Protein AF-A0A3B8YSJ6-F1 (afdb_monomer)

Radius of gyration: 26.34 Å; Cα contacts (8 Å, |Δi|>4): 714; chains: 1; bounding box: 60×48×82 Å

Solvent-accessible surface area (backbone atoms only — not comparable to full-atom values): 16145 Å² total; per-residue (Å²): 135,89,74,86,78,86,81,93,75,95,46,74,39,74,47,78,53,68,53,74,50,76,48,78,43,74,81,40,85,56,99,53,39,38,32,36,37,40,36,42,38,39,29,56,46,54,28,24,74,36,38,54,97,78,52,61,70,44,76,34,57,70,58,75,67,38,40,44,23,35,39,40,63,78,34,35,67,27,21,31,25,21,36,50,62,76,22,30,32,36,78,91,37,38,70,60,28,47,63,60,77,42,50,54,23,34,72,30,65,54,54,68,79,68,83,68,55,82,45,71,80,77,33,34,38,80,72,50,29,37,59,39,58,32,40,36,41,40,38,41,41,39,35,49,74,49,36,38,38,39,40,31,39,38,36,39,37,68,12,28,24,36,36,54,44,45,51,61,23,46,61,31,35,81,70,54,84,58,48,79,65,49,79,56,29,26,40,100,93,44,44,92,27,81,34,42,33,81,39,98,52,88,34,13,34,96,66,89,64,58,40,29,54,87,32,49,38,55,29,30,35,42,31,36,51,35,37,38,45,35,41,44,61,57,61,82,62,29,52,77,74,67,26,70,39,43,31,43,33,41,38,35,28,46,69,46,78,48,63,78,38,88,66,76,48,62,63,68,56,43,77,91,80,54,58,98,70,43,68,27,39,36,58,86,58,81,51,83,74,62,47,76,47,77,49,76,51,78,40,104

pLDDT: mean 91.45, std 9.52, range [47.12, 98.69]

Nearest PDB structures (foldseek):
  8aa4-assembly1_B  TM=9.025E-01  e=4.203E-19  Bacteroides thetaiotaomicron VPI-5482
  8a9y-assembly1_I  TM=8.283E-01  e=4.687E-19  Bacteroides thetaiotaomicron VPI-5482
  6z8i-assembly1_B  TM=8.362E-01  e=2.278E-18  Bacteroides thetaiotaomicron VPI-5482
  6zm1-assembly1_B  TM=8.076E-01  e=6.973E-16  Bacteroides thetaiotaomicron VPI-5482
  8ypt-assembly1_D  TM=6.676E-01  e=2.048E-14  Bacteroides fragilis

Secondary structure (DSSP, 8-state):
-----------EEEEEEEEEEEEEEEEEE-SSEEEEEEEEEEEEEEEEEEETTT---EEEEE-SSSEEEEE-TTS-SSEEEEB-EEEE--GGGHHHHHHTT--TTSEEE--SS-SSS--HHHH-EEEEESS-SEEEEEEEEEEETTEEEEEEEEEEES-EEEETHHIIIIISTTSS---GGGGG--BTTB---SS----SSTTS-SS----BTTTEEE--EEEEEEEEEEEEPPHHHHGGGT-SEEEEEEEEEEEEEEE--SSS-SS---SSS--TT---EESSPPPPPPEEEEEEEEE-

Foldseek 3Di:
DPDDDDDDDPFWDKDKDWDKDKDWDFPDDDPFKTKIKIKIKIFIAMFTQTDPPPQDKDFDLADFAGGQAIDGGGHHLQWGKWWAWPAFAAPVCQVLLVLAPHGGQDIDTDPPVPPSYDDTVPRMDTQFGQAFRMKMKMWMWMGGHQKIKIWIKIWTHRGKAFECLCVVAQAQADPDHHDPLN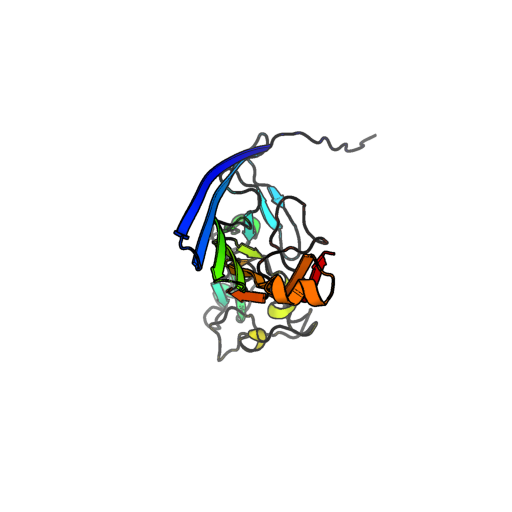VLGDDNVRRGGRGGAQDPDPRRDPDGDMNYNVRIDTLTKMWRAKIKIKGKDDCVVQVVVVFRTKMKMKMKGRADMDDPDPDDHSDFADPPRHDPRHGRYDDPDDDDDIDMDIDMDTHD

Sequence (300 aa):
STTTGSVRLNYGKIRNEGFEAVLSTHNVKTRNFNWYSDINFTRNVNTIEQLGPTGADILRNWWVGGANTILREGLPVAQFFGLNRLGTYGTQEASLAARYGMLPGDVKYEDRNNDGRISFVEDGIPMGSAFPIWDMNVNNSVTYKNIDFNLDIRISYGAKKENRTNHSSEDRQGLANGKTSILDAWRPDHQNTMVAQVRPGNGGAYYQTYPDTRWIEDASFVRGDGMTLGYTFPQDMTKKVGASRVRIYLNASNFFLLTKYSGYDPEGSDNDNMDSITPGMDFFMYPRPSNYSFGVNLTF

Mean predicted aligned error: 6.22 Å

Structure (mmCIF, N/CA/C/O backbone):
data_AF-A0A3B8YSJ6-F1
#
_entry.id   AF-A0A3B8YSJ6-F1
#
loop_
_atom_site.group_PDB
_atom_site.id
_atom_site.type_symbol
_atom_site.label_atom_id
_atom_site.label_alt_id
_atom_site.label_comp_id
_atom_site.label_asym_id
_atom_site.label_entity_id
_atom_site.label_seq_id
_atom_site.pdbx_PDB_ins_code
_atom_site.Cartn_x
_atom_site.Cartn_y
_atom_site.Cartn_z
_atom_site.occupancy
_atom_site.B_iso_or_equiv
_atom_site.auth_seq_id
_atom_site.auth_comp_id
_atom_site.auth_asym_id
_atom_site.auth_atom_id
_atom_site.pdbx_PDB_model_num
ATOM 1 N N . SER A 1 1 ? -4.405 32.651 -37.340 1.00 47.12 1 SER A N 1
ATOM 2 C CA . SER A 1 1 ? -4.425 32.471 -35.878 1.00 47.12 1 SER A CA 1
ATOM 3 C C . SER A 1 1 ? -4.481 30.982 -35.597 1.00 47.12 1 SER A C 1
ATOM 5 O O . SER A 1 1 ? -5.523 30.377 -35.800 1.00 47.12 1 SER A O 1
ATOM 7 N N . THR A 1 2 ? -3.351 30.357 -35.277 1.00 50.59 2 THR A N 1
ATOM 8 C CA . THR A 1 2 ? -3.261 28.923 -34.954 1.00 50.59 2 THR A CA 1
ATOM 9 C C . THR A 1 2 ? -3.246 28.770 -33.443 1.00 50.59 2 THR A C 1
ATOM 11 O O . THR A 1 2 ? -2.217 28.484 -32.838 1.00 50.59 2 THR A O 1
ATOM 14 N N . THR A 1 3 ? -4.384 29.044 -32.816 1.00 51.00 3 THR A N 1
ATOM 15 C CA . THR A 1 3 ? -4.563 28.731 -31.402 1.00 51.00 3 THR A CA 1
ATOM 16 C C . THR A 1 3 ? -4.916 27.251 -31.319 1.00 51.00 3 THR A C 1
ATOM 18 O O . THR A 1 3 ? -5.999 26.843 -31.732 1.00 51.00 3 THR A O 1
ATOM 21 N N . THR A 1 4 ? -3.991 26.424 -30.838 1.00 58.88 4 THR A N 1
ATOM 22 C CA . THR A 1 4 ? -4.280 25.035 -30.468 1.00 58.88 4 THR A CA 1
ATOM 23 C C . THR A 1 4 ? -5.267 25.038 -29.302 1.00 58.88 4 THR A C 1
ATOM 25 O O . THR A 1 4 ? -4.907 25.397 -28.183 1.00 58.88 4 THR A O 1
ATOM 28 N N . GLY A 1 5 ? -6.525 24.685 -29.569 1.00 65.56 5 GLY A N 1
ATOM 29 C CA . GLY A 1 5 ? -7.518 24.406 -28.533 1.00 65.56 5 GLY A CA 1
ATOM 30 C C . GLY A 1 5 ? -7.377 22.970 -28.030 1.00 65.56 5 GLY A C 1
ATOM 31 O O . GLY A 1 5 ? -7.043 22.076 -28.804 1.00 65.56 5 GLY A O 1
ATOM 32 N N . SER A 1 6 ? -7.642 22.734 -26.746 1.00 74.44 6 SER A N 1
ATOM 33 C CA . SER A 1 6 ? -7.825 21.379 -26.215 1.00 74.44 6 SER A CA 1
ATOM 34 C C . SER A 1 6 ? -9.316 21.115 -26.016 1.00 74.44 6 SER A C 1
ATOM 36 O O . SER A 1 6 ? -10.044 21.975 -25.523 1.00 74.44 6 SER A O 1
ATOM 38 N N . VAL A 1 7 ? -9.783 19.934 -26.422 1.00 71.44 7 VAL A N 1
ATOM 39 C CA . VAL A 1 7 ? -11.162 19.477 -26.203 1.00 71.44 7 VAL A CA 1
ATOM 40 C C . VAL A 1 7 ? -11.104 18.279 -25.265 1.00 71.44 7 VAL A C 1
ATOM 42 O O . VAL A 1 7 ? -10.385 17.318 -25.530 1.00 71.44 7 VAL A O 1
ATOM 45 N N . ARG A 1 8 ? -11.850 18.329 -24.158 1.00 76.50 8 ARG A N 1
ATOM 46 C CA . ARG A 1 8 ? -12.022 17.174 -23.269 1.00 76.50 8 ARG A CA 1
ATOM 47 C C . ARG A 1 8 ? -13.189 16.341 -23.781 1.00 76.50 8 ARG A C 1
ATOM 49 O O . ARG A 1 8 ? -14.313 16.830 -23.831 1.00 76.50 8 ARG A O 1
ATOM 56 N N . LEU A 1 9 ? -12.911 15.100 -24.158 1.00 74.75 9 LEU A N 1
ATOM 57 C CA . LEU A 1 9 ? -13.913 14.140 -24.614 1.00 74.75 9 LEU A CA 1
ATOM 58 C C . LEU A 1 9 ? -13.973 12.978 -23.622 1.00 74.75 9 LEU A C 1
ATOM 60 O O . LEU A 1 9 ? -12.940 12.546 -23.109 1.00 74.75 9 LEU A O 1
ATOM 64 N N . ASN A 1 10 ? -15.180 12.487 -23.338 1.00 77.38 10 ASN A N 1
ATOM 65 C CA . ASN A 1 10 ? -15.369 11.326 -22.478 1.00 77.38 10 ASN A CA 1
ATOM 66 C C . ASN A 1 10 ? -15.367 10.049 -23.330 1.00 77.38 10 ASN A C 1
ATOM 68 O O . ASN A 1 10 ? -16.381 9.703 -23.929 1.00 77.38 10 ASN A O 1
ATOM 72 N N . TYR A 1 11 ? -14.215 9.381 -23.390 1.00 82.06 11 TYR A N 1
ATOM 73 C CA . TYR A 1 11 ? -14.029 8.112 -24.104 1.00 82.06 11 TYR A CA 1
ATOM 74 C C . TYR A 1 11 ? -13.568 6.966 -23.192 1.00 82.06 11 TYR A C 1
ATOM 76 O O . TYR A 1 11 ? -13.042 5.964 -23.673 1.00 82.06 11 TYR A O 1
ATOM 84 N N . GLY A 1 12 ? -13.708 7.131 -21.877 1.00 87.62 12 GLY A N 1
ATOM 85 C CA . GLY A 1 12 ? -13.334 6.109 -20.908 1.00 87.62 12 GLY A CA 1
ATOM 86 C C . GLY A 1 12 ? -14.550 5.302 -20.480 1.00 87.62 12 GLY A C 1
ATOM 87 O O . GLY A 1 12 ? -15.524 5.878 -19.994 1.00 87.62 12 GLY A O 1
ATOM 88 N N . LYS A 1 13 ? -14.480 3.975 -20.595 1.00 93.75 13 LYS A N 1
ATOM 89 C CA . LYS A 1 13 ? -15.433 3.072 -19.940 1.00 93.75 13 LYS A CA 1
ATOM 90 C C . LYS A 1 13 ? -14.696 2.253 -18.892 1.00 93.75 13 LYS A C 1
ATOM 92 O O . LYS A 1 13 ? -13.698 1.607 -19.198 1.00 93.75 13 LYS A O 1
ATOM 97 N N . ILE A 1 14 ? -15.180 2.295 -17.657 1.00 94.56 14 ILE A N 1
ATOM 98 C CA . ILE A 1 14 ? -14.612 1.565 -16.522 1.00 94.56 14 ILE A CA 1
ATOM 99 C C . ILE A 1 14 ? -15.711 0.687 -15.933 1.00 94.56 14 ILE A C 1
ATOM 101 O O . ILE A 1 14 ? -16.831 1.158 -15.723 1.00 94.56 14 ILE A O 1
ATOM 105 N N . ARG A 1 15 ? -15.379 -0.568 -15.633 1.00 96.44 15 ARG A N 1
ATOM 106 C CA . ARG A 1 15 ? -16.223 -1.490 -14.872 1.00 96.44 15 ARG A CA 1
ATOM 107 C C . ARG A 1 15 ? -15.617 -1.719 -13.493 1.00 96.44 15 ARG A C 1
ATOM 109 O O . ARG A 1 15 ? -14.410 -1.898 -13.358 1.00 96.44 15 ARG A O 1
ATOM 116 N N . ASN A 1 16 ? -16.476 -1.713 -12.480 1.00 96.62 16 ASN A N 1
ATOM 117 C CA . ASN A 1 16 ? -16.168 -2.185 -11.136 1.00 96.62 16 ASN A CA 1
ATOM 118 C C . ASN A 1 16 ? -17.113 -3.345 -10.847 1.00 96.62 16 ASN A C 1
ATOM 120 O O . ASN A 1 16 ? -18.328 -3.177 -10.943 1.00 96.62 16 ASN A O 1
ATOM 124 N N . GLU A 1 17 ? -16.563 -4.513 -10.546 1.00 97.12 17 GLU A N 1
ATOM 125 C CA . GLU A 1 17 ? -17.341 -5.693 -10.189 1.00 97.12 17 GLU A CA 1
ATOM 126 C C . GLU A 1 17 ? -16.709 -6.365 -8.980 1.00 97.12 17 GLU A C 1
ATOM 128 O O . GLU A 1 17 ? -15.495 -6.569 -8.925 1.00 97.12 17 GLU A O 1
ATOM 133 N N . GLY A 1 18 ? -17.536 -6.709 -8.002 1.00 96.62 18 GLY A N 1
ATOM 134 C CA . GLY A 1 18 ? -17.050 -7.143 -6.712 1.00 96.62 18 GLY A CA 1
ATOM 135 C C . GLY A 1 18 ? -18.040 -7.987 -5.937 1.00 96.62 18 GLY A C 1
ATOM 136 O O . GLY A 1 18 ? -19.175 -8.213 -6.352 1.00 96.62 18 GLY A O 1
ATOM 137 N N . PHE A 1 19 ? -17.563 -8.456 -4.795 1.00 97.00 19 PHE A N 1
ATOM 138 C CA . PHE A 1 19 ? -18.319 -9.217 -3.822 1.00 97.00 19 PHE A CA 1
ATOM 139 C C . PHE A 1 19 ? -18.122 -8.593 -2.447 1.00 97.00 19 PHE A C 1
ATOM 141 O O . PHE A 1 19 ? -16.991 -8.316 -2.040 1.00 97.00 19 PHE A O 1
ATOM 148 N N . GLU A 1 20 ? -19.228 -8.417 -1.737 1.00 97.81 20 GLU A N 1
ATOM 149 C CA . GLU A 1 20 ? -19.257 -7.933 -0.365 1.00 97.81 20 GLU A CA 1
ATOM 150 C C . GLU A 1 20 ? -20.003 -8.947 0.496 1.00 97.81 20 GLU A C 1
ATOM 152 O O . GLU A 1 20 ? -21.080 -9.424 0.130 1.00 97.81 20 GLU A O 1
ATOM 157 N N . ALA A 1 21 ? -19.419 -9.286 1.640 1.00 98.19 21 ALA A N 1
ATOM 158 C CA . ALA A 1 21 ? -20.031 -10.154 2.629 1.00 98.19 21 ALA A CA 1
ATOM 159 C C . ALA A 1 21 ? -19.875 -9.564 4.020 1.00 98.19 21 ALA A C 1
ATOM 161 O O . ALA A 1 21 ? -18.797 -9.121 4.414 1.00 98.19 21 ALA A O 1
ATOM 162 N N . VAL A 1 22 ? -20.964 -9.635 4.776 1.00 98.12 22 VAL A N 1
ATOM 163 C CA . VAL A 1 22 ? -21.004 -9.251 6.180 1.00 98.12 22 VAL A CA 1
ATOM 164 C C . VAL A 1 22 ? -21.395 -10.476 6.988 1.00 98.12 22 VAL A C 1
ATOM 166 O O . VAL A 1 22 ? -22.420 -11.105 6.718 1.00 98.12 22 VAL A O 1
ATOM 169 N N . LEU A 1 23 ? -20.580 -10.812 7.982 1.00 98.25 23 LEU A N 1
ATOM 170 C CA . LEU A 1 23 ? -20.898 -11.815 8.984 1.00 98.25 23 LEU A CA 1
ATOM 171 C C . LEU A 1 23 ? -20.981 -11.143 10.350 1.00 98.25 23 LEU A C 1
ATOM 173 O O . LEU A 1 23 ? -19.972 -10.746 10.925 1.00 98.25 23 LEU A O 1
ATOM 177 N N . SER A 1 24 ? -22.196 -11.091 10.878 1.00 98.25 24 SER A N 1
ATOM 178 C CA . SER A 1 24 ? -22.495 -10.581 12.211 1.00 98.25 24 SER A CA 1
ATOM 179 C C . SER A 1 24 ? -22.925 -11.734 13.108 1.00 98.25 24 SER A C 1
ATOM 181 O O . SER A 1 24 ? -23.859 -12.472 12.788 1.00 98.25 24 SER A O 1
ATOM 183 N N . THR A 1 25 ? -22.238 -11.915 14.233 1.00 98.06 25 THR A N 1
ATOM 184 C CA . THR A 1 25 ? -22.438 -13.068 15.119 1.00 98.06 25 THR A CA 1
ATOM 185 C C . THR A 1 25 ? -22.499 -12.655 16.574 1.00 98.06 25 THR A C 1
ATOM 187 O O . THR A 1 25 ? -21.682 -11.889 17.075 1.00 98.06 25 THR A O 1
ATOM 190 N N . HIS A 1 26 ? -23.469 -13.220 17.286 1.00 97.88 26 HIS A N 1
ATOM 191 C CA . HIS A 1 26 ? -23.540 -13.133 18.734 1.00 97.88 26 HIS A CA 1
ATOM 192 C C . HIS A 1 26 ? -22.960 -14.417 19.331 1.00 97.88 26 HIS A C 1
ATOM 194 O O . HIS A 1 26 ? -23.695 -15.355 19.634 1.00 97.88 26 HIS A O 1
ATOM 200 N N . ASN A 1 27 ? -21.635 -14.457 19.472 1.00 97.62 27 ASN A N 1
ATOM 201 C CA . ASN A 1 27 ? -20.885 -15.649 19.873 1.00 97.62 27 ASN A CA 1
ATOM 202 C C . ASN A 1 27 ? -21.331 -16.199 21.231 1.00 97.62 27 ASN A C 1
ATOM 204 O O . ASN A 1 27 ? -21.499 -17.406 21.390 1.00 97.62 27 ASN A O 1
ATOM 208 N N . VAL A 1 28 ? -21.529 -15.318 22.219 1.00 98.12 28 VAL A N 1
ATOM 209 C CA . VAL A 1 28 ? -21.998 -15.710 23.554 1.00 98.12 28 VAL A CA 1
ATOM 210 C C . VAL A 1 28 ? -22.939 -14.659 24.116 1.00 98.12 28 VAL A C 1
ATOM 212 O O . VAL A 1 28 ? -22.563 -13.494 24.224 1.00 98.12 28 VAL A O 1
ATOM 215 N N . LYS A 1 29 ? -24.124 -15.096 24.555 1.00 97.50 29 LYS A N 1
ATOM 216 C CA . LYS A 1 29 ? -25.107 -14.257 25.243 1.00 97.50 29 LYS A CA 1
ATOM 217 C C . LYS A 1 29 ? -25.484 -14.858 26.587 1.00 97.50 29 LYS A C 1
ATOM 219 O O . LYS A 1 29 ? -26.217 -15.840 26.661 1.00 97.50 29 LYS A O 1
ATOM 224 N N . THR A 1 30 ? -25.018 -14.245 27.665 1.00 97.81 30 THR A N 1
ATOM 225 C CA . THR A 1 30 ? -25.422 -14.592 29.032 1.00 97.81 30 THR A CA 1
ATOM 226 C C . THR A 1 30 ? -25.776 -13.329 29.810 1.00 97.81 30 THR A C 1
ATOM 228 O O . THR A 1 30 ? -25.613 -12.214 29.324 1.00 97.81 30 THR A O 1
ATOM 231 N N . ARG A 1 31 ? -26.231 -13.486 31.057 1.00 96.56 31 ARG A N 1
ATOM 232 C CA . ARG A 1 31 ? -26.543 -12.350 31.935 1.00 96.56 31 ARG A CA 1
ATOM 233 C C . ARG A 1 31 ? -25.337 -11.441 32.210 1.00 96.56 31 ARG A C 1
ATOM 235 O O . ARG A 1 31 ? -25.518 -10.241 32.363 1.00 96.56 31 ARG A O 1
ATOM 242 N N . ASN A 1 32 ? -24.136 -12.013 32.318 1.00 97.06 32 ASN A N 1
ATOM 243 C CA . ASN A 1 32 ? -22.937 -11.292 32.762 1.00 97.06 32 ASN A CA 1
ATOM 244 C C . ASN A 1 32 ? -21.847 -11.196 31.692 1.00 97.06 32 ASN A C 1
ATOM 246 O O . ASN A 1 32 ? -20.852 -10.519 31.923 1.00 97.06 32 ASN A O 1
ATOM 250 N N . PHE A 1 33 ? -21.999 -11.892 30.570 1.00 98.25 33 PHE A N 1
ATOM 251 C CA . PHE A 1 33 ? -21.015 -11.941 29.500 1.00 98.25 33 PHE A CA 1
ATOM 252 C C . PHE A 1 33 ? -21.719 -11.902 28.149 1.00 98.25 33 PHE A C 1
ATOM 254 O O . PHE A 1 33 ? -22.629 -12.700 27.905 1.00 98.25 33 PHE A O 1
ATOM 261 N N . ASN A 1 34 ? -21.280 -10.981 27.303 1.00 98.31 34 ASN A N 1
ATOM 262 C CA . ASN A 1 34 ? -21.795 -10.742 25.967 1.00 98.31 34 ASN A CA 1
ATOM 263 C C . ASN A 1 34 ? -20.604 -10.608 25.020 1.00 98.31 34 ASN A C 1
ATOM 265 O O . ASN A 1 34 ? -19.748 -9.756 25.245 1.00 98.31 34 ASN A O 1
ATOM 269 N N . TRP A 1 35 ? -20.543 -11.422 23.974 1.00 98.56 35 TRP A N 1
ATOM 270 C CA . TRP A 1 35 ? -19.522 -11.311 22.938 1.00 98.56 35 TRP A CA 1
ATOM 271 C C . TRP A 1 35 ? -20.188 -11.309 21.573 1.00 98.56 35 TRP A C 1
ATOM 273 O O . TRP A 1 35 ? -20.918 -12.237 21.219 1.00 98.56 35 TRP A O 1
ATOM 283 N N . TYR A 1 36 ? -19.913 -10.247 20.834 1.00 98.19 36 TYR A N 1
ATOM 284 C CA . TYR A 1 36 ? -20.401 -9.990 19.498 1.00 98.19 36 TYR A CA 1
ATOM 285 C C . TYR A 1 36 ? -19.223 -9.723 18.556 1.00 98.19 36 TYR A C 1
ATOM 287 O O . TYR A 1 36 ? -18.247 -9.082 18.956 1.00 98.19 36 TYR A O 1
ATOM 295 N N . SER A 1 37 ? -19.314 -10.221 17.327 1.00 98.44 37 SER A N 1
ATOM 296 C CA . SER A 1 37 ? -18.319 -9.995 16.280 1.00 98.44 37 SER A CA 1
ATOM 297 C C . SER A 1 37 ? -18.999 -9.582 14.984 1.00 98.44 37 SER A C 1
ATOM 299 O O . SER A 1 37 ? -19.970 -10.224 14.577 1.00 98.44 37 SER A O 1
ATOM 301 N N . ASP A 1 38 ? -18.432 -8.580 14.316 1.00 98.31 38 ASP A N 1
ATOM 302 C CA . ASP A 1 38 ? -18.761 -8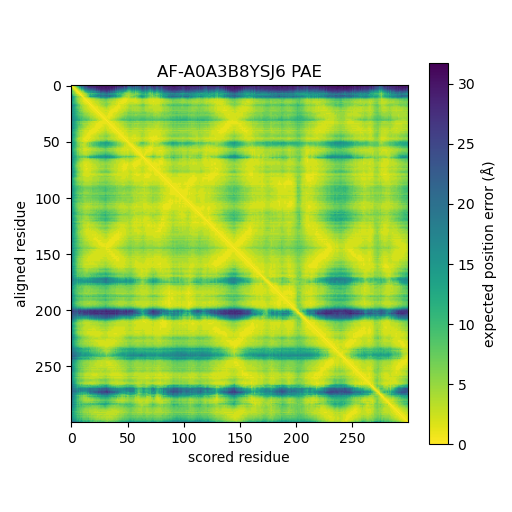.207 12.942 1.00 98.31 38 ASP A CA 1
ATOM 303 C C . ASP A 1 38 ? -17.528 -8.375 12.064 1.00 98.31 38 ASP A C 1
ATOM 305 O O . ASP A 1 38 ? -16.434 -7.924 12.404 1.00 98.31 38 ASP A O 1
ATOM 309 N N . ILE A 1 39 ? -17.709 -9.023 10.922 1.00 98.50 39 ILE A N 1
ATOM 310 C CA . ILE A 1 39 ? -16.671 -9.203 9.917 1.00 98.50 39 ILE A CA 1
ATOM 311 C C . ILE A 1 39 ? -17.225 -8.689 8.597 1.00 98.50 39 ILE A C 1
ATOM 313 O O . ILE A 1 39 ? -18.193 -9.240 8.075 1.00 98.50 39 ILE A O 1
ATOM 317 N N . ASN A 1 40 ? -16.598 -7.648 8.060 1.00 98.31 40 ASN A N 1
ATOM 318 C CA . ASN A 1 40 ? -16.918 -7.070 6.762 1.00 98.31 40 ASN A CA 1
ATOM 319 C C . ASN A 1 40 ? -15.807 -7.437 5.787 1.00 98.31 40 ASN A C 1
ATOM 321 O O . ASN A 1 40 ? -14.661 -7.057 6.010 1.00 98.31 40 ASN A O 1
ATOM 325 N N . PHE A 1 41 ? -16.133 -8.164 4.726 1.00 98.62 41 PHE A N 1
ATOM 326 C CA . PHE A 1 41 ? -15.206 -8.533 3.662 1.00 98.62 41 PHE A CA 1
ATOM 327 C C . PHE A 1 41 ? -15.655 -7.905 2.347 1.00 98.62 41 PHE A C 1
ATOM 329 O O . PHE A 1 41 ? -16.811 -8.060 1.951 1.00 98.62 41 PHE A O 1
ATOM 336 N N . THR A 1 42 ? -14.722 -7.274 1.639 1.00 98.38 42 THR A N 1
ATOM 337 C CA . THR A 1 42 ? -14.969 -6.662 0.333 1.00 98.38 42 THR A CA 1
ATOM 338 C C . THR A 1 42 ? -13.872 -7.055 -0.641 1.00 98.38 42 THR A C 1
ATOM 340 O O . THR A 1 42 ? -12.684 -6.989 -0.337 1.00 98.38 42 THR A O 1
ATOM 343 N N . ARG A 1 43 ? -14.268 -7.415 -1.857 1.00 97.75 43 ARG A N 1
ATOM 344 C CA . ARG A 1 43 ? -13.383 -7.587 -3.007 1.00 97.75 43 ARG A CA 1
ATOM 345 C C . ARG A 1 43 ? -13.967 -6.818 -4.174 1.00 97.75 43 ARG A C 1
ATOM 347 O O . ARG A 1 43 ? -15.086 -7.114 -4.570 1.00 97.75 43 ARG A O 1
ATOM 354 N N . ASN A 1 44 ? -13.208 -5.899 -4.758 1.00 96.88 44 ASN A N 1
ATOM 355 C CA . ASN A 1 44 ? -13.619 -5.165 -5.952 1.00 96.88 44 ASN A CA 1
ATOM 356 C C . ASN A 1 44 ? -12.548 -5.285 -7.037 1.00 96.88 44 ASN A C 1
ATOM 358 O O . ASN A 1 44 ? -11.363 -5.105 -6.775 1.00 96.88 44 ASN A O 1
ATOM 362 N N . VAL A 1 45 ? -12.969 -5.575 -8.263 1.00 95.69 45 VAL A N 1
ATOM 363 C CA . VAL A 1 45 ? -12.107 -5.607 -9.440 1.00 95.69 45 VAL A CA 1
ATOM 364 C C . VAL A 1 45 ? -12.459 -4.416 -10.315 1.00 95.69 45 VAL A C 1
ATOM 366 O O . VAL A 1 45 ? -13.559 -4.327 -10.858 1.00 95.69 45 VAL A O 1
ATOM 369 N N . ASN A 1 46 ? -11.500 -3.507 -10.451 1.00 95.19 46 ASN A N 1
ATOM 370 C CA . ASN A 1 46 ? -11.577 -2.373 -11.355 1.00 95.19 46 ASN A CA 1
ATOM 371 C C . ASN A 1 46 ? -10.961 -2.747 -12.713 1.00 95.19 46 ASN A C 1
ATOM 373 O O . ASN A 1 46 ? -9.882 -3.337 -12.763 1.00 95.19 46 ASN A O 1
ATOM 377 N N . THR A 1 47 ? -11.634 -2.425 -13.816 1.00 96.75 47 THR A N 1
ATOM 378 C CA . THR A 1 47 ? -11.150 -2.727 -15.170 1.00 96.75 47 THR A CA 1
ATOM 379 C C . THR A 1 47 ? -11.498 -1.602 -16.134 1.00 96.75 47 THR A C 1
ATOM 381 O O . THR A 1 47 ? -12.654 -1.185 -16.218 1.00 96.75 47 THR A O 1
ATOM 384 N N . ILE A 1 48 ? -10.513 -1.133 -16.896 1.00 96.56 48 ILE A N 1
ATOM 385 C CA . ILE A 1 48 ? -10.730 -0.254 -18.047 1.00 96.56 48 ILE A CA 1
ATOM 386 C C . ILE A 1 48 ? -11.269 -1.113 -19.195 1.00 96.56 48 ILE A C 1
ATOM 388 O O . ILE A 1 48 ? -10.567 -1.981 -19.704 1.00 96.56 48 ILE A O 1
ATOM 392 N N . GLU A 1 49 ? -12.518 -0.891 -19.595 1.00 96.38 49 GLU A N 1
ATOM 393 C CA . GLU A 1 49 ? -13.149 -1.606 -20.714 1.00 96.38 49 GLU A CA 1
ATOM 394 C C . GLU A 1 49 ? -12.905 -0.927 -22.059 1.00 96.38 49 GLU A C 1
ATOM 396 O O . GLU A 1 49 ? -12.928 -1.594 -23.086 1.00 96.38 49 GLU A O 1
ATOM 401 N N . GLN A 1 50 ? -12.719 0.394 -22.055 1.00 95.19 50 GLN A N 1
ATOM 402 C CA . GLN A 1 50 ? -12.466 1.159 -23.267 1.00 95.19 50 GLN A CA 1
ATOM 403 C C . GLN A 1 50 ? -11.613 2.386 -22.963 1.00 95.19 50 GLN A C 1
ATOM 405 O O . GLN A 1 50 ? -11.905 3.125 -22.012 1.00 95.19 50 GLN A O 1
ATOM 410 N N . LEU A 1 51 ? -10.602 2.619 -23.802 1.00 91.94 51 LEU A N 1
ATOM 411 C CA . LEU A 1 51 ? -9.671 3.733 -23.701 1.00 91.94 51 LEU A CA 1
ATOM 412 C C . LEU A 1 51 ? -9.550 4.480 -25.036 1.00 91.94 51 LEU A C 1
ATOM 414 O O . LEU A 1 51 ? -8.654 4.248 -25.847 1.00 91.94 51 LEU A O 1
ATOM 418 N N . GLY A 1 52 ? -10.446 5.441 -25.263 1.00 87.88 52 GLY A N 1
ATOM 419 C CA . GLY A 1 52 ? -10.392 6.234 -26.490 1.00 87.88 52 GLY A CA 1
ATOM 420 C C . GLY A 1 52 ? -10.884 5.474 -27.730 1.00 87.88 52 GLY A C 1
ATOM 421 O O . GLY A 1 52 ? -11.374 4.350 -27.641 1.00 87.88 52 GLY A O 1
ATOM 422 N N . PRO A 1 53 ? -10.774 6.094 -28.916 1.00 85.81 53 PRO A N 1
ATOM 423 C CA . PRO A 1 53 ? -11.157 5.463 -30.178 1.00 85.81 53 PRO A CA 1
ATOM 424 C C . PRO A 1 53 ? -10.167 4.389 -30.656 1.00 85.81 53 PRO A C 1
ATOM 426 O O . PRO A 1 53 ? -10.533 3.569 -31.490 1.00 85.81 53 PRO A O 1
ATOM 429 N N . THR A 1 54 ? -8.920 4.408 -30.173 1.00 90.75 54 THR A N 1
ATOM 430 C CA . THR A 1 54 ? -7.848 3.503 -30.623 1.00 90.75 54 THR A CA 1
ATOM 431 C C . THR A 1 54 ? -7.482 2.420 -29.611 1.00 90.75 54 THR A C 1
ATOM 433 O O . THR A 1 54 ? -6.732 1.520 -29.975 1.00 90.75 54 THR A O 1
ATOM 436 N N . GLY A 1 55 ? -7.937 2.516 -28.356 1.00 90.50 55 GLY A N 1
ATOM 437 C CA . GLY A 1 55 ? -7.499 1.626 -27.274 1.00 90.50 55 GLY A CA 1
ATOM 438 C C . GLY A 1 55 ? -6.022 1.790 -26.895 1.00 90.50 55 GLY A C 1
ATOM 439 O O . GLY A 1 55 ? -5.454 0.924 -26.236 1.00 90.50 55 GLY A O 1
ATOM 440 N N . ALA A 1 56 ? -5.367 2.866 -27.347 1.00 92.56 56 ALA A N 1
ATOM 441 C CA . ALA A 1 56 ? -3.941 3.070 -27.121 1.00 92.56 56 ALA A CA 1
ATOM 442 C C . ALA A 1 56 ? -3.642 3.341 -25.643 1.00 92.56 56 ALA A C 1
ATOM 444 O O . ALA A 1 56 ? -4.335 4.131 -24.999 1.00 92.56 56 ALA A O 1
ATOM 445 N N . ASP A 1 57 ? -2.565 2.733 -25.147 1.00 94.06 57 ASP A N 1
ATOM 446 C CA . ASP A 1 57 ? -2.084 2.942 -23.787 1.00 94.06 57 ASP A CA 1
ATOM 447 C C . ASP A 1 57 ? -1.850 4.427 -23.489 1.00 94.06 57 ASP A C 1
ATOM 449 O O . ASP A 1 57 ? -1.259 5.163 -24.284 1.00 94.06 57 ASP A O 1
ATOM 453 N N . ILE A 1 58 ? -2.261 4.857 -22.296 1.00 92.25 58 ILE A N 1
ATOM 454 C CA . ILE A 1 58 ? -1.991 6.209 -21.804 1.00 92.25 58 ILE A CA 1
ATOM 455 C C . ILE A 1 58 ? -1.036 6.105 -20.621 1.00 92.25 58 ILE A C 1
ATOM 457 O O . ILE A 1 58 ? -1.426 5.725 -19.518 1.00 92.25 58 ILE A O 1
ATOM 461 N N . LEU A 1 59 ? 0.218 6.481 -20.857 1.00 92.38 59 LEU A N 1
ATOM 462 C CA . LEU A 1 59 ? 1.243 6.606 -19.826 1.00 92.38 59 LEU A CA 1
ATOM 463 C C . LEU A 1 59 ? 1.015 7.869 -18.989 1.00 92.38 59 LEU A C 1
ATOM 465 O O . LEU A 1 59 ? 0.842 8.967 -19.530 1.00 92.38 59 LEU A O 1
ATOM 469 N N . ARG A 1 60 ? 1.017 7.717 -17.664 1.00 90.69 60 ARG A N 1
ATOM 470 C CA . ARG A 1 60 ? 0.653 8.771 -16.707 1.00 90.69 60 ARG A CA 1
ATOM 471 C C . ARG A 1 60 ? 1.629 8.854 -15.545 1.00 90.69 60 ARG A C 1
ATOM 473 O O . ARG A 1 60 ? 2.448 7.959 -15.332 1.00 90.69 60 ARG A O 1
ATOM 480 N N . ASN A 1 61 ? 1.502 9.939 -14.780 1.00 88.31 61 ASN A N 1
ATOM 481 C CA . ASN A 1 61 ? 2.344 10.223 -13.621 1.00 88.31 61 ASN A CA 1
ATOM 482 C C . ASN A 1 61 ? 3.831 10.198 -14.002 1.00 88.31 61 ASN A C 1
ATOM 484 O O . ASN A 1 61 ? 4.613 9.440 -13.438 1.00 88.31 61 ASN A O 1
ATOM 488 N N . TRP A 1 62 ? 4.196 10.981 -15.022 1.00 88.56 62 TRP A N 1
ATOM 489 C CA . TRP A 1 62 ? 5.577 11.118 -15.480 1.00 88.56 62 TRP A CA 1
ATOM 490 C C . TRP A 1 62 ? 6.431 11.768 -14.401 1.00 88.56 62 TRP A C 1
ATOM 492 O O . TRP A 1 62 ? 6.114 12.853 -13.916 1.00 88.56 62 TRP A O 1
ATOM 502 N N . TRP A 1 63 ? 7.518 11.097 -14.045 1.00 85.44 63 TRP A N 1
ATOM 503 C CA . TRP A 1 63 ? 8.492 11.594 -13.087 1.00 85.44 63 TRP A CA 1
ATOM 504 C C . TRP A 1 63 ? 9.903 11.286 -13.599 1.00 85.44 63 TRP A C 1
ATOM 506 O O . TRP A 1 63 ? 10.157 11.337 -14.803 1.00 85.44 63 TRP A O 1
ATOM 516 N N . VAL A 1 64 ? 10.846 11.007 -12.703 1.00 82.56 64 VAL A N 1
ATOM 517 C CA . VAL A 1 64 ? 12.217 10.676 -13.079 1.00 82.56 64 VAL A CA 1
ATOM 518 C C . VAL A 1 64 ? 12.240 9.368 -13.866 1.00 82.56 64 VAL A C 1
ATOM 520 O O . VAL A 1 64 ? 11.634 8.380 -13.462 1.00 82.56 64 VAL A O 1
ATOM 523 N N . GLY A 1 65 ? 12.931 9.371 -15.006 1.00 83.81 65 GLY A N 1
ATOM 524 C CA . GLY A 1 65 ? 13.121 8.179 -15.833 1.00 83.81 65 GLY A CA 1
ATOM 525 C C . GLY A 1 65 ? 11.954 7.852 -16.760 1.00 83.81 65 GLY A C 1
ATOM 526 O O . GLY A 1 65 ? 12.191 7.513 -17.914 1.00 83.81 65 GLY A O 1
ATOM 527 N N . GLY A 1 66 ? 10.708 7.998 -16.309 1.00 90.00 66 GLY A N 1
ATOM 528 C CA . GLY A 1 66 ? 9.548 7.628 -17.116 1.00 90.00 66 GLY A CA 1
ATOM 529 C C . GLY A 1 66 ? 8.200 7.840 -16.434 1.00 90.00 66 GLY A C 1
ATOM 530 O O . GLY A 1 66 ? 8.080 8.529 -15.418 1.00 90.00 66 GLY A O 1
ATOM 531 N N . ALA A 1 67 ? 7.168 7.254 -17.035 1.00 92.31 67 ALA A N 1
ATOM 532 C CA . ALA A 1 67 ? 5.817 7.214 -16.490 1.00 92.31 67 ALA A CA 1
ATOM 533 C C . ALA A 1 67 ? 5.689 6.115 -15.439 1.00 92.31 67 ALA A C 1
ATOM 535 O O . ALA A 1 67 ? 6.012 4.973 -15.714 1.00 92.31 67 ALA A O 1
ATOM 536 N N . ASN A 1 68 ? 5.151 6.424 -14.267 1.00 92.25 68 ASN A N 1
ATOM 537 C CA . ASN A 1 68 ? 5.055 5.445 -13.179 1.00 92.25 68 ASN A CA 1
ATOM 538 C C . ASN A 1 68 ? 3.773 4.596 -13.262 1.00 92.25 68 ASN A C 1
ATOM 540 O O . ASN A 1 68 ? 3.605 3.609 -12.548 1.00 92.25 68 ASN A O 1
ATOM 544 N N . THR A 1 69 ? 2.832 4.991 -14.126 1.00 93.88 69 THR A N 1
ATOM 545 C CA . THR A 1 69 ? 1.520 4.341 -14.267 1.00 93.88 69 THR A CA 1
ATOM 546 C C . THR A 1 69 ? 1.067 4.281 -15.709 1.00 93.88 69 THR A C 1
ATOM 548 O O . THR A 1 69 ? 1.489 5.083 -16.548 1.00 93.88 69 THR A O 1
ATOM 551 N N . ILE A 1 70 ? 0.156 3.353 -15.976 1.00 94.62 70 ILE A N 1
ATOM 552 C CA . ILE A 1 70 ? -0.423 3.138 -17.294 1.00 94.62 70 ILE A CA 1
ATOM 553 C C . ILE A 1 70 ? -1.933 2.942 -17.192 1.00 94.62 70 ILE A C 1
ATOM 555 O O . ILE A 1 70 ? -2.419 2.197 -16.346 1.00 94.62 70 ILE A O 1
ATOM 559 N N . LEU A 1 71 ? -2.676 3.582 -18.089 1.00 94.81 71 LEU A N 1
ATOM 560 C CA . LEU A 1 71 ? -4.042 3.183 -18.402 1.00 94.81 71 LEU A CA 1
ATOM 561 C C . LEU A 1 71 ? -3.979 2.267 -19.618 1.00 94.81 71 LEU A C 1
ATOM 563 O O . LEU A 1 71 ? -3.482 2.681 -20.665 1.00 94.81 71 LEU A O 1
ATOM 567 N N . ARG A 1 72 ? -4.481 1.044 -19.466 1.00 95.44 72 ARG A N 1
ATOM 568 C CA . ARG A 1 72 ? -4.524 0.023 -20.514 1.00 95.44 72 ARG A CA 1
ATOM 569 C C . ARG A 1 72 ? -5.829 -0.749 -20.403 1.00 95.44 72 ARG A C 1
ATOM 571 O O . ARG A 1 72 ? -6.236 -1.115 -19.300 1.00 95.44 72 ARG A O 1
ATOM 578 N N . GLU A 1 73 ? -6.472 -1.003 -21.536 1.00 96.81 73 GLU A N 1
ATOM 579 C CA . GLU A 1 73 ? -7.683 -1.824 -21.581 1.00 96.81 73 GLU A CA 1
ATOM 580 C C . GLU A 1 73 ? -7.426 -3.213 -20.971 1.00 96.81 73 GLU A C 1
ATOM 582 O O . GLU A 1 73 ? -6.384 -3.833 -21.183 1.00 96.81 73 GLU A O 1
ATOM 587 N N . GLY A 1 74 ? -8.366 -3.687 -20.156 1.00 96.44 74 GLY A N 1
ATOM 588 C CA . GLY A 1 74 ? -8.248 -4.936 -19.405 1.00 96.44 74 GLY A CA 1
ATOM 589 C C . GLY A 1 74 ? -7.490 -4.831 -18.076 1.00 96.44 74 GLY A C 1
ATOM 590 O O . GLY A 1 74 ? -7.547 -5.778 -17.293 1.00 96.44 74 GLY A O 1
ATOM 591 N N . LEU A 1 75 ? -6.835 -3.703 -17.773 1.00 96.69 75 LEU A N 1
ATOM 592 C CA . LEU A 1 75 ? -6.161 -3.473 -16.490 1.00 96.69 75 LEU A CA 1
ATOM 593 C C . LEU A 1 75 ? -6.947 -2.507 -15.581 1.00 96.69 75 LEU A C 1
ATOM 595 O O . LEU A 1 75 ? -7.797 -1.750 -16.063 1.00 96.69 75 LEU A O 1
ATOM 599 N N . PRO A 1 76 ? -6.690 -2.526 -14.259 1.00 95.38 76 PRO A N 1
ATOM 600 C CA . PRO A 1 76 ? -7.180 -1.502 -13.340 1.00 95.38 76 PRO A CA 1
ATOM 601 C C . PRO A 1 76 ? -6.675 -0.100 -13.701 1.00 95.38 76 PRO A C 1
ATOM 603 O O . PRO A 1 76 ? -5.598 0.062 -14.265 1.00 95.38 76 PRO A O 1
ATOM 606 N N . VAL A 1 77 ? -7.425 0.930 -13.306 1.00 93.56 77 VAL A N 1
ATOM 607 C CA . VAL A 1 77 ? -7.065 2.343 -13.526 1.00 93.56 77 VAL A CA 1
ATOM 608 C C . VAL A 1 77 ? -5.774 2.733 -12.805 1.00 93.56 77 VAL A C 1
ATOM 610 O O . VAL A 1 77 ? -4.965 3.475 -13.350 1.00 93.56 77 VAL A O 1
ATOM 613 N N . ALA A 1 78 ? -5.568 2.224 -11.593 1.00 92.75 78 ALA A N 1
ATOM 614 C CA . ALA A 1 78 ? -4.415 2.543 -10.761 1.00 92.75 78 ALA A CA 1
ATOM 615 C C . ALA A 1 78 ? -3.309 1.491 -10.931 1.00 92.75 78 ALA A C 1
ATOM 617 O O . ALA A 1 78 ? -2.960 0.797 -9.974 1.00 92.75 78 ALA A O 1
ATOM 618 N N . GLN A 1 79 ? -2.836 1.292 -12.162 1.00 95.69 79 GLN A N 1
ATOM 619 C CA . GLN A 1 79 ? -1.839 0.278 -12.507 1.00 95.69 79 GLN A CA 1
ATOM 620 C C . GLN A 1 79 ? -0.438 0.896 -12.592 1.00 95.69 79 GLN A C 1
ATOM 622 O O . GLN A 1 79 ? -0.203 1.803 -13.394 1.00 95.69 79 GLN A O 1
ATOM 627 N N . PHE A 1 80 ? 0.506 0.365 -11.813 1.00 95.94 80 PHE A N 1
ATOM 628 C CA . PHE A 1 80 ? 1.916 0.749 -11.895 1.00 95.94 80 PHE A CA 1
ATOM 629 C C . PHE A 1 80 ? 2.567 0.191 -13.156 1.00 95.94 80 PHE A C 1
ATOM 631 O O . PHE A 1 80 ? 2.210 -0.897 -13.622 1.00 95.94 80 PHE A O 1
ATOM 638 N N . PHE A 1 81 ? 3.535 0.928 -13.691 1.00 96.06 81 PHE A N 1
ATOM 639 C CA . PHE A 1 81 ? 4.228 0.600 -14.930 1.00 96.06 81 PHE A CA 1
ATOM 640 C C . PHE A 1 81 ? 5.706 0.964 -14.856 1.00 96.06 81 PHE A C 1
ATOM 642 O O . PHE A 1 81 ? 6.061 2.003 -14.305 1.00 96.06 81 PHE A O 1
ATOM 649 N N . GLY A 1 82 ? 6.559 0.112 -15.418 1.00 96.06 82 GLY A N 1
ATOM 650 C CA . GLY A 1 82 ? 7.999 0.345 -15.455 1.00 96.06 82 GLY A CA 1
ATOM 651 C C . GLY A 1 82 ? 8.785 -0.886 -15.878 1.00 96.06 82 GLY A C 1
ATOM 652 O O . GLY A 1 82 ? 8.209 -1.870 -16.336 1.00 96.06 82 GLY A O 1
ATOM 653 N N . LEU A 1 83 ? 10.107 -0.822 -15.760 1.00 96.56 83 LEU A N 1
ATOM 654 C CA . LEU A 1 83 ? 11.006 -1.887 -16.205 1.00 96.56 83 LEU A CA 1
ATOM 655 C C . LEU A 1 83 ? 11.110 -3.022 -15.179 1.00 96.56 83 LEU A C 1
ATOM 657 O O . LEU A 1 83 ? 10.942 -2.828 -13.976 1.00 96.56 83 LEU A O 1
ATOM 661 N N . ASN A 1 84 ? 11.449 -4.222 -15.645 1.00 97.12 84 ASN A N 1
ATOM 662 C CA . ASN A 1 84 ? 11.795 -5.323 -14.754 1.00 97.12 84 ASN A CA 1
ATOM 663 C C . ASN A 1 84 ? 13.285 -5.257 -14.386 1.00 97.12 84 ASN A C 1
ATOM 665 O O . ASN A 1 84 ? 14.148 -5.462 -15.243 1.00 97.12 84 ASN A O 1
ATOM 669 N N . ARG A 1 85 ? 13.600 -4.957 -13.119 1.00 95.94 85 ARG A N 1
ATOM 670 C CA . ARG A 1 85 ? 14.975 -4.941 -12.600 1.00 95.94 85 ARG A CA 1
ATOM 671 C C . ARG A 1 85 ? 15.422 -6.370 -12.277 1.00 95.94 85 ARG A C 1
ATOM 673 O O . ARG A 1 85 ? 14.820 -7.038 -11.442 1.00 95.94 85 ARG A O 1
ATOM 680 N N . LEU A 1 86 ? 16.513 -6.815 -12.899 1.00 96.44 86 LEU A N 1
ATOM 681 C CA . LEU A 1 86 ? 17.091 -8.157 -12.725 1.00 96.44 86 LEU A CA 1
ATOM 682 C C . LEU A 1 86 ? 18.261 -8.194 -11.728 1.00 96.44 86 LEU A C 1
ATOM 684 O O . LEU A 1 86 ? 18.758 -9.271 -11.407 1.00 96.44 86 LEU A O 1
ATOM 688 N N . GLY A 1 87 ? 18.725 -7.028 -11.276 1.00 95.50 87 GLY A N 1
ATOM 689 C CA . GLY A 1 87 ? 19.894 -6.868 -10.413 1.00 95.50 87 GLY A CA 1
ATOM 690 C C . GLY A 1 87 ? 20.879 -5.882 -11.018 1.00 95.50 87 GLY A C 1
ATOM 691 O O . GLY A 1 87 ? 20.480 -4.845 -11.548 1.00 95.50 87 GLY A O 1
ATOM 692 N N . THR A 1 88 ? 22.160 -6.222 -10.969 1.00 95.12 88 THR A N 1
ATOM 693 C CA . THR A 1 88 ? 23.266 -5.424 -11.513 1.00 95.12 88 THR A CA 1
ATOM 694 C C . THR A 1 88 ? 24.136 -6.253 -12.445 1.00 95.12 88 THR A C 1
ATOM 696 O O . THR A 1 88 ? 24.276 -7.459 -12.247 1.00 95.12 88 THR A O 1
ATOM 699 N N . TYR A 1 89 ? 24.766 -5.619 -13.434 1.00 95.75 89 TYR A N 1
ATOM 700 C CA . TYR A 1 89 ? 25.697 -6.312 -14.327 1.00 95.75 89 TYR A CA 1
ATOM 701 C C . TYR A 1 89 ? 26.946 -6.801 -13.584 1.00 95.75 89 TYR A C 1
ATOM 703 O O . TYR A 1 89 ? 27.635 -6.022 -12.919 1.00 95.75 89 TYR A O 1
ATOM 711 N N . GLY A 1 90 ? 27.286 -8.079 -13.740 1.00 96.75 90 GLY A N 1
ATOM 712 C CA . GLY A 1 90 ? 28.541 -8.637 -13.239 1.00 96.75 90 GLY A CA 1
ATOM 713 C C . GLY A 1 90 ? 29.759 -8.224 -14.076 1.00 96.75 90 GLY A C 1
ATOM 714 O O . GLY A 1 90 ? 29.642 -7.790 -15.223 1.00 96.75 90 GLY A O 1
ATOM 715 N N . THR A 1 91 ? 30.969 -8.418 -13.547 1.00 96.56 91 THR A N 1
ATOM 716 C CA . THR A 1 91 ? 32.219 -8.144 -14.281 1.00 96.56 91 THR A CA 1
ATOM 717 C C . THR A 1 91 ? 32.381 -9.036 -15.512 1.00 96.56 91 THR A C 1
ATOM 719 O O . THR A 1 91 ? 32.931 -8.594 -16.518 1.00 96.56 91 THR A O 1
ATOM 722 N N . GLN A 1 92 ? 31.858 -10.265 -15.470 1.00 96.75 92 GLN A N 1
ATOM 723 C CA . GLN A 1 92 ? 31.850 -11.185 -16.616 1.00 96.75 92 GLN A CA 1
ATOM 724 C C . GLN A 1 92 ? 30.866 -10.753 -17.715 1.00 96.75 92 GLN A C 1
ATOM 726 O O . GLN A 1 92 ? 31.003 -11.159 -18.865 1.00 96.75 92 GLN A O 1
ATOM 731 N N . GLU A 1 93 ? 29.901 -9.892 -17.387 1.00 96.19 93 GLU A N 1
ATOM 732 C CA . GLU A 1 93 ? 28.882 -9.397 -18.313 1.00 96.19 93 GLU A CA 1
ATOM 733 C C . GLU A 1 93 ? 29.275 -8.063 -18.963 1.00 96.19 93 GLU A C 1
ATOM 735 O O . GLU A 1 93 ? 28.444 -7.434 -19.607 1.00 96.19 93 GLU A O 1
ATOM 740 N N . ALA A 1 94 ? 30.533 -7.622 -18.847 1.00 95.81 94 ALA A N 1
ATOM 741 C CA . ALA A 1 94 ? 30.976 -6.315 -19.343 1.00 95.81 94 ALA A CA 1
ATOM 742 C C . ALA A 1 94 ? 30.653 -6.070 -20.828 1.00 95.81 94 ALA A C 1
ATOM 744 O O . ALA A 1 94 ? 30.239 -4.974 -21.196 1.00 95.81 94 ALA A O 1
ATOM 745 N N . SER A 1 95 ? 30.789 -7.095 -21.678 1.00 95.69 95 SER A N 1
ATOM 746 C CA . SER A 1 95 ? 30.439 -6.987 -23.105 1.00 95.69 95 SER A CA 1
ATOM 747 C C . SER A 1 95 ? 28.930 -6.836 -23.326 1.00 95.69 95 SER A C 1
ATOM 749 O O . SER A 1 95 ? 28.507 -6.104 -24.217 1.00 95.69 95 SER A O 1
ATOM 751 N N . LEU A 1 96 ? 28.117 -7.509 -22.505 1.00 94.06 96 LEU A N 1
ATOM 752 C CA . LEU A 1 96 ? 26.661 -7.398 -22.553 1.00 94.06 96 LEU A CA 1
ATOM 753 C C . LEU A 1 96 ? 26.205 -6.031 -22.038 1.00 94.06 96 LEU A C 1
ATOM 755 O O . LEU A 1 96 ? 25.407 -5.377 -22.698 1.00 94.06 96 LEU A O 1
ATOM 759 N N . ALA A 1 97 ? 26.752 -5.577 -20.908 1.00 92.94 97 ALA A N 1
ATOM 760 C CA . ALA A 1 97 ? 26.485 -4.251 -20.363 1.00 92.94 97 ALA A CA 1
ATOM 761 C C . ALA A 1 97 ? 26.791 -3.166 -21.411 1.00 92.94 97 ALA A C 1
ATOM 763 O O . ALA A 1 97 ? 25.934 -2.336 -21.710 1.00 92.94 97 ALA A O 1
ATOM 764 N N . ALA A 1 98 ? 27.958 -3.248 -22.061 1.00 93.12 98 ALA A N 1
ATOM 765 C CA . ALA A 1 98 ? 28.372 -2.297 -23.089 1.00 93.12 98 ALA A CA 1
ATOM 766 C C . ALA A 1 98 ? 27.433 -2.269 -24.309 1.00 93.12 98 ALA A C 1
ATOM 768 O O . ALA A 1 98 ? 27.226 -1.199 -24.882 1.00 93.12 98 ALA A O 1
ATOM 769 N N . ARG A 1 99 ? 26.817 -3.404 -24.686 1.00 92.62 99 ARG A N 1
ATOM 770 C CA . ARG A 1 99 ? 25.805 -3.458 -25.761 1.00 92.62 99 ARG A CA 1
ATOM 771 C C . ARG A 1 99 ? 24.619 -2.532 -25.476 1.00 92.62 99 ARG A C 1
ATOM 773 O O . ARG A 1 99 ? 24.102 -1.919 -26.403 1.00 92.62 99 ARG A O 1
ATOM 780 N N . TYR A 1 100 ? 24.242 -2.404 -24.207 1.00 91.44 100 TYR A N 1
ATOM 781 C CA . TYR A 1 100 ? 23.163 -1.531 -23.743 1.00 91.44 100 TYR A CA 1
ATOM 782 C C . TYR A 1 100 ? 23.657 -0.156 -23.259 1.00 91.44 100 TYR A C 1
ATOM 784 O O . TYR A 1 100 ? 22.889 0.592 -22.660 1.00 91.44 100 TYR A O 1
ATOM 792 N N . GLY A 1 101 ? 24.930 0.192 -23.489 1.00 90.00 101 GLY A N 1
ATOM 793 C CA . GLY A 1 101 ? 25.521 1.452 -23.019 1.00 90.00 101 GLY A CA 1
ATOM 794 C C . GLY A 1 101 ? 25.745 1.520 -21.503 1.00 90.00 101 GLY A C 1
ATOM 795 O O . GLY A 1 101 ? 25.908 2.611 -20.963 1.00 90.00 101 GLY A O 1
ATOM 796 N N . MET A 1 102 ? 25.754 0.372 -20.826 1.00 91.12 102 MET A N 1
ATOM 797 C CA . MET A 1 102 ? 25.949 0.228 -19.382 1.00 91.12 102 MET A CA 1
ATOM 798 C C . MET A 1 102 ? 27.350 -0.312 -19.067 1.00 91.12 102 MET A C 1
ATOM 800 O O . MET A 1 102 ? 28.052 -0.845 -19.929 1.00 91.12 102 MET A O 1
ATOM 804 N N . LEU A 1 103 ? 27.757 -0.215 -17.806 1.00 92.44 103 LEU A N 1
ATOM 805 C CA . LEU A 1 103 ? 29.012 -0.757 -17.290 1.00 92.44 103 LEU A CA 1
ATOM 806 C C . LEU A 1 103 ? 28.737 -1.810 -16.199 1.00 92.44 103 LEU A C 1
ATOM 808 O O . LEU A 1 103 ? 27.686 -1.766 -15.556 1.00 92.44 103 LEU A O 1
ATOM 812 N N . PRO A 1 104 ? 29.676 -2.737 -15.923 1.00 94.19 104 PRO A N 1
ATOM 813 C CA . PRO A 1 104 ? 29.589 -3.602 -14.746 1.00 94.19 104 PRO A CA 1
ATOM 814 C C . PRO A 1 104 ? 29.302 -2.810 -13.466 1.00 94.19 104 PRO A C 1
ATOM 816 O O . PRO A 1 104 ? 29.932 -1.783 -13.211 1.00 94.19 104 PRO A O 1
ATOM 819 N N . GLY A 1 105 ? 28.344 -3.286 -12.676 1.00 92.62 105 GLY A N 1
ATOM 820 C CA . GLY A 1 105 ? 27.835 -2.611 -11.486 1.00 92.62 105 GLY A CA 1
ATOM 821 C C . GLY A 1 105 ? 26.674 -1.644 -11.718 1.00 92.62 105 GLY A C 1
ATOM 822 O O . GLY A 1 105 ? 26.088 -1.200 -10.735 1.00 92.62 105 GLY A O 1
ATOM 823 N N . ASP A 1 106 ? 26.298 -1.349 -12.966 1.00 92.00 106 ASP A N 1
ATOM 824 C CA . ASP A 1 106 ? 25.054 -0.625 -13.259 1.00 92.00 106 ASP A CA 1
ATOM 825 C C . ASP A 1 106 ? 23.839 -1.552 -13.145 1.00 92.00 106 ASP A C 1
ATOM 827 O O . ASP A 1 106 ? 23.959 -2.781 -13.232 1.00 92.00 106 ASP A O 1
ATOM 831 N N . VAL A 1 107 ? 22.658 -0.956 -12.961 1.00 93.00 107 VAL A N 1
ATOM 832 C CA . VAL A 1 107 ? 21.391 -1.693 -12.904 1.00 93.00 107 VAL A CA 1
ATOM 833 C C . VAL A 1 107 ? 21.147 -2.435 -14.219 1.00 93.00 107 VAL A C 1
ATOM 835 O O . VAL A 1 107 ? 21.303 -1.888 -15.311 1.00 93.00 107 VAL A O 1
ATOM 838 N N . LYS A 1 108 ? 20.734 -3.696 -14.100 1.00 94.44 108 LYS A N 1
ATOM 839 C CA . LYS A 1 108 ? 20.380 -4.578 -15.207 1.00 94.44 108 LYS A CA 1
ATOM 840 C C . LYS A 1 108 ? 18.863 -4.673 -15.325 1.00 94.44 108 LYS A C 1
ATOM 842 O O . LYS A 1 108 ? 18.197 -5.125 -14.392 1.00 94.44 108 LYS A O 1
ATOM 847 N N . TYR A 1 109 ? 18.339 -4.291 -16.484 1.00 95.69 109 TYR A N 1
ATOM 848 C CA . TYR A 1 109 ? 16.930 -4.442 -16.842 1.00 95.69 109 TYR A CA 1
ATOM 849 C C . TYR A 1 109 ? 16.744 -5.573 -17.851 1.00 95.69 109 TYR A C 1
ATOM 851 O O . TYR A 1 109 ? 17.676 -5.937 -18.571 1.00 95.69 109 TYR A O 1
ATOM 859 N N . GLU A 1 110 ? 15.544 -6.137 -17.879 1.00 96.38 110 GLU A N 1
ATOM 860 C CA . GLU A 1 110 ? 15.128 -7.083 -18.910 1.00 96.38 110 GLU A CA 1
ATOM 861 C C . GLU A 1 110 ? 14.893 -6.354 -20.244 1.00 96.38 110 GLU A C 1
ATOM 863 O O . GLU A 1 110 ? 14.044 -5.470 -20.316 1.00 96.38 110 GLU A O 1
ATOM 868 N N . ASP A 1 111 ? 15.639 -6.737 -21.285 1.00 95.62 111 ASP A N 1
ATOM 869 C CA . ASP A 1 111 ? 15.282 -6.466 -22.686 1.00 95.62 111 ASP A CA 1
ATOM 870 C C . ASP A 1 111 ? 14.191 -7.477 -23.062 1.00 95.62 111 ASP A C 1
ATOM 872 O O . ASP A 1 111 ? 14.454 -8.671 -23.242 1.00 95.62 111 ASP A O 1
ATOM 876 N N . ARG A 1 112 ? 12.939 -7.026 -23.066 1.00 95.75 112 ARG A N 1
ATOM 877 C CA . ARG A 1 112 ? 11.772 -7.905 -23.158 1.00 95.75 112 ARG A CA 1
ATOM 878 C C . ARG A 1 112 ? 11.481 -8.279 -24.605 1.00 95.75 112 ARG A C 1
ATOM 880 O O . ARG A 1 112 ? 10.979 -9.377 -24.866 1.00 95.75 112 ARG A O 1
ATOM 887 N N . ASN A 1 113 ? 11.752 -7.371 -25.539 1.00 94.94 113 ASN A N 1
ATOM 888 C CA . ASN A 1 113 ? 11.531 -7.599 -26.966 1.00 94.94 113 ASN A CA 1
ATOM 889 C C . ASN A 1 113 ? 12.769 -8.194 -27.678 1.00 94.94 113 ASN A C 1
ATOM 891 O O . ASN A 1 113 ? 12.642 -8.666 -28.809 1.00 94.94 113 ASN A O 1
ATOM 895 N N . ASN A 1 114 ? 13.911 -8.282 -26.986 1.00 94.44 114 ASN A N 1
ATOM 896 C CA . ASN A 1 114 ? 15.204 -8.776 -27.465 1.00 94.44 114 ASN A CA 1
ATOM 897 C C . ASN A 1 114 ? 15.750 -8.005 -28.679 1.00 94.44 114 ASN A C 1
ATOM 899 O O . ASN A 1 114 ? 16.439 -8.587 -29.529 1.00 94.44 114 ASN A O 1
ATOM 903 N N . ASP A 1 115 ? 15.449 -6.711 -28.793 1.00 94.00 115 ASP A N 1
ATOM 904 C CA . ASP A 1 115 ? 15.924 -5.874 -29.898 1.00 94.00 115 ASP A CA 1
ATOM 905 C C . ASP A 1 115 ? 17.371 -5.371 -29.695 1.00 94.00 115 ASP A C 1
ATOM 907 O O . ASP A 1 115 ? 17.990 -4.808 -30.609 1.00 94.00 115 ASP A O 1
ATOM 911 N N . GLY A 1 116 ? 17.956 -5.646 -28.525 1.00 92.06 116 GLY A N 1
ATOM 912 C CA . GLY A 1 116 ? 19.303 -5.245 -28.155 1.00 92.06 116 GLY A CA 1
ATOM 913 C C . GLY A 1 116 ? 19.398 -3.814 -27.632 1.00 92.06 116 GLY A C 1
ATOM 914 O O . GLY A 1 116 ? 20.505 -3.265 -27.624 1.00 92.06 116 GLY A O 1
ATOM 915 N N . ARG A 1 117 ? 18.285 -3.212 -27.205 1.00 92.06 117 ARG A N 1
ATOM 916 C CA . ARG A 1 117 ? 18.206 -1.918 -26.522 1.00 92.06 117 ARG A CA 1
ATOM 917 C C . ARG A 1 117 ? 17.295 -2.040 -25.302 1.00 92.06 117 ARG A C 1
ATOM 919 O O . ARG A 1 117 ? 16.415 -2.874 -25.256 1.00 92.06 117 ARG A O 1
ATOM 926 N N . ILE A 1 118 ? 17.523 -1.186 -24.305 1.00 92.12 118 ILE A N 1
ATOM 927 C CA . ILE A 1 118 ? 16.580 -1.025 -23.193 1.00 92.12 118 ILE A CA 1
ATOM 928 C C . ILE A 1 118 ? 15.748 0.225 -23.467 1.00 92.12 118 ILE A C 1
ATOM 930 O O . ILE A 1 118 ? 16.282 1.338 -23.491 1.00 92.12 118 ILE A O 1
ATOM 934 N N . SER A 1 119 ? 14.449 0.041 -23.671 1.00 92.06 119 SER A N 1
ATOM 935 C CA . SER A 1 119 ? 13.464 1.080 -23.954 1.00 92.06 119 SER A CA 1
ATOM 936 C C . SER A 1 119 ? 12.343 1.046 -22.922 1.00 92.06 119 SER A C 1
ATOM 938 O O . SER A 1 119 ? 11.618 0.066 -22.791 1.00 92.06 119 SER A O 1
ATOM 940 N N . PHE A 1 120 ? 12.132 2.162 -22.221 1.00 91.44 120 PHE A N 1
ATOM 941 C CA . PHE A 1 120 ? 11.111 2.252 -21.172 1.00 91.44 120 PHE A CA 1
ATOM 942 C C . PHE A 1 120 ? 9.702 1.859 -21.647 1.00 91.44 120 PHE A C 1
ATOM 944 O O . PHE A 1 120 ? 8.950 1.213 -20.922 1.00 91.44 120 PHE A O 1
ATOM 951 N N . VAL A 1 121 ? 9.331 2.268 -22.863 1.00 91.56 121 VAL A N 1
ATOM 952 C CA . VAL A 1 121 ? 7.978 2.058 -23.394 1.00 91.56 121 VAL A CA 1
ATOM 953 C C . VAL A 1 121 ? 7.808 0.649 -23.960 1.00 91.56 121 VAL A C 1
ATOM 955 O O . VAL A 1 121 ? 6.748 0.055 -23.782 1.00 91.56 121 VAL A O 1
ATOM 958 N N . GLU A 1 122 ? 8.829 0.117 -24.633 1.00 93.88 122 GLU A N 1
ATOM 959 C CA . GLU A 1 122 ? 8.742 -1.182 -25.313 1.00 93.88 122 GLU A CA 1
ATOM 960 C C . GLU A 1 122 ? 8.990 -2.353 -24.352 1.00 93.88 122 GLU A C 1
ATOM 962 O O . GLU A 1 122 ? 8.297 -3.370 -24.436 1.00 93.88 122 GLU A O 1
ATOM 967 N N . ASP A 1 123 ? 9.900 -2.181 -23.390 1.00 95.56 123 ASP A N 1
ATOM 968 C CA . ASP A 1 123 ? 10.236 -3.203 -22.393 1.00 95.56 123 ASP A CA 1
ATOM 969 C C . ASP A 1 123 ? 9.410 -3.099 -21.113 1.00 95.56 123 ASP A C 1
ATOM 971 O O . ASP A 1 123 ? 9.346 -4.046 -20.326 1.00 95.56 123 ASP A O 1
ATOM 975 N N . GLY A 1 124 ? 8.749 -1.961 -20.898 1.00 95.56 124 GLY A N 1
ATOM 976 C CA . GLY A 1 124 ? 7.968 -1.716 -19.699 1.00 95.56 124 GLY A CA 1
ATOM 977 C C . GLY A 1 124 ? 6.819 -2.711 -19.516 1.00 95.56 124 GLY A C 1
ATOM 978 O O . GLY A 1 124 ? 6.135 -3.143 -20.455 1.00 95.56 124 GLY A O 1
ATOM 979 N N . ILE A 1 125 ? 6.584 -3.065 -18.257 1.00 96.69 125 ILE A N 1
ATOM 980 C CA . ILE A 1 125 ? 5.567 -4.014 -17.828 1.00 96.69 125 ILE A CA 1
ATOM 981 C C . ILE A 1 125 ? 4.625 -3.383 -16.797 1.00 96.69 125 ILE A C 1
ATOM 983 O O . ILE A 1 125 ? 5.031 -2.530 -16.007 1.00 96.69 125 ILE A O 1
ATOM 987 N N . PRO A 1 126 ? 3.353 -3.811 -16.754 1.00 96.69 126 PRO A N 1
ATOM 988 C CA . PRO A 1 126 ? 2.488 -3.528 -15.619 1.00 96.69 126 PRO A CA 1
ATOM 989 C C . PRO A 1 126 ? 3.001 -4.251 -14.360 1.00 96.69 126 PRO A C 1
ATOM 991 O O . PRO A 1 126 ? 3.243 -5.454 -14.400 1.00 96.69 126 PRO A O 1
ATOM 994 N N . MET A 1 127 ? 3.111 -3.547 -13.231 1.00 95.75 127 MET A N 1
ATOM 995 C CA . MET A 1 127 ? 3.759 -4.045 -11.999 1.00 95.75 127 MET A CA 1
ATOM 996 C C . MET A 1 127 ? 2.795 -4.264 -10.816 1.00 95.75 127 MET A C 1
ATOM 998 O O . MET A 1 127 ? 3.208 -4.410 -9.668 1.00 95.75 127 MET A O 1
ATOM 1002 N N . GLY A 1 128 ? 1.493 -4.308 -11.093 1.00 95.19 128 GLY A N 1
ATOM 1003 C CA . GLY A 1 128 ? 0.423 -4.448 -10.105 1.00 95.19 128 GLY A CA 1
ATOM 1004 C C . GLY A 1 128 ? -0.359 -3.153 -9.896 1.00 95.19 128 GLY A C 1
ATOM 1005 O O . GLY A 1 128 ? -0.064 -2.129 -10.513 1.00 95.19 128 GLY A O 1
ATOM 1006 N N . SER A 1 129 ? -1.385 -3.215 -9.048 1.00 95.12 129 SER A N 1
ATOM 1007 C CA . SER A 1 129 ? -2.311 -2.102 -8.831 1.00 95.12 129 SER A CA 1
ATOM 1008 C C . SER A 1 129 ? -2.229 -1.552 -7.414 1.00 95.12 129 SER A C 1
ATOM 1010 O O . SER A 1 129 ? -2.001 -2.302 -6.467 1.00 95.12 129 SER A O 1
ATOM 1012 N N . ALA A 1 130 ? -2.465 -0.248 -7.269 1.00 94.38 130 ALA A N 1
ATOM 1013 C CA . ALA A 1 130 ? -2.629 0.392 -5.969 1.00 94.38 130 ALA A CA 1
ATOM 1014 C C . ALA A 1 130 ? -3.902 -0.047 -5.231 1.00 94.38 130 ALA A C 1
ATOM 1016 O O . ALA A 1 130 ? -4.003 0.126 -4.018 1.00 94.38 130 ALA A O 1
ATOM 1017 N N . PHE A 1 131 ? -4.881 -0.608 -5.946 1.00 94.75 131 PHE A N 1
ATOM 1018 C CA . PHE A 1 131 ? -6.082 -1.139 -5.320 1.00 94.75 131 PHE A CA 1
ATOM 1019 C C . PHE A 1 131 ? -5.824 -2.534 -4.740 1.00 94.75 131 PHE A C 1
ATOM 1021 O O . PHE A 1 131 ? -5.209 -3.372 -5.409 1.00 94.75 131 PHE A O 1
ATOM 1028 N N . PRO A 1 132 ? -6.296 -2.810 -3.514 1.00 95.75 132 PRO A N 1
ATOM 1029 C CA . PRO A 1 132 ? -6.194 -4.137 -2.933 1.00 95.75 132 PRO A CA 1
ATOM 1030 C C . PRO A 1 132 ? -7.047 -5.144 -3.703 1.00 95.75 132 PRO A C 1
ATOM 1032 O O . PRO A 1 132 ? -8.078 -4.812 -4.287 1.00 95.75 132 PRO A O 1
ATOM 1035 N N . ILE A 1 133 ? -6.625 -6.409 -3.672 1.00 96.81 133 ILE A N 1
ATOM 1036 C CA . ILE A 1 133 ? -7.423 -7.517 -4.203 1.00 96.81 133 ILE A CA 1
ATOM 1037 C C . ILE A 1 133 ? -8.656 -7.724 -3.316 1.00 96.81 133 ILE A C 1
ATOM 1039 O O . ILE A 1 133 ? -9.725 -8.064 -3.825 1.00 96.81 133 ILE A O 1
ATOM 1043 N N . TRP A 1 134 ? -8.508 -7.545 -2.003 1.00 97.81 134 TRP A N 1
ATOM 1044 C CA . TRP A 1 134 ? -9.604 -7.532 -1.041 1.00 97.81 134 TRP A CA 1
ATOM 1045 C C . TRP A 1 134 ? -9.211 -6.781 0.234 1.00 97.81 134 TRP A C 1
ATOM 1047 O O . TRP A 1 134 ? -8.032 -6.696 0.589 1.00 97.81 134 TRP A O 1
ATOM 1057 N N . ASP A 1 135 ? -10.224 -6.294 0.939 1.00 97.88 135 ASP A N 1
ATOM 1058 C CA . ASP A 1 135 ? -10.126 -5.700 2.265 1.00 97.88 135 ASP A CA 1
ATOM 1059 C C . ASP A 1 135 ? -11.051 -6.440 3.231 1.00 97.88 135 ASP A C 1
ATOM 1061 O O . ASP A 1 135 ? -12.093 -6.981 2.848 1.00 97.88 135 ASP A O 1
ATOM 1065 N N . MET A 1 136 ? -10.671 -6.460 4.504 1.00 98.38 136 MET A N 1
ATOM 1066 C CA . MET A 1 136 ? -11.499 -6.995 5.571 1.00 98.38 136 MET A CA 1
ATOM 1067 C C . MET A 1 136 ? -11.392 -6.124 6.818 1.00 98.38 136 MET A C 1
ATOM 1069 O O . MET A 1 136 ? -10.300 -5.727 7.219 1.00 98.38 136 MET A O 1
ATOM 1073 N N . ASN A 1 137 ? -12.519 -5.858 7.462 1.00 98.31 137 ASN A N 1
ATOM 1074 C CA . ASN A 1 137 ? -12.571 -5.276 8.795 1.00 98.31 137 ASN A CA 1
ATOM 1075 C C . ASN A 1 137 ? -13.193 -6.294 9.755 1.00 98.31 137 ASN A C 1
ATOM 1077 O O . ASN A 1 137 ? -14.199 -6.925 9.433 1.00 98.31 137 ASN A O 1
ATOM 1081 N N . VAL A 1 138 ? -12.562 -6.478 10.911 1.00 98.50 138 VAL A N 1
ATOM 1082 C CA . VAL A 1 138 ? -13.002 -7.383 11.969 1.00 98.50 138 VAL A CA 1
ATOM 1083 C C . VAL A 1 138 ? -13.181 -6.571 13.241 1.00 98.50 138 VAL A C 1
ATOM 1085 O O . VAL A 1 138 ? -12.198 -6.151 13.855 1.00 98.50 138 VAL A O 1
ATOM 1088 N N . ASN A 1 139 ? -14.430 -6.415 13.666 1.00 98.44 139 ASN A N 1
ATOM 1089 C CA . ASN A 1 139 ? -14.779 -5.806 14.936 1.00 98.44 139 ASN A CA 1
ATOM 1090 C C . ASN A 1 139 ? -15.162 -6.881 15.961 1.00 98.44 139 ASN A C 1
ATOM 1092 O O . ASN A 1 139 ? -15.943 -7.790 15.677 1.00 98.44 139 ASN A O 1
ATOM 1096 N N . ASN A 1 140 ? -14.624 -6.782 17.174 1.00 98.25 140 ASN A N 1
ATOM 1097 C CA . ASN A 1 140 ? -15.004 -7.620 18.305 1.00 98.25 140 ASN A CA 1
ATOM 1098 C C . ASN A 1 140 ? -15.427 -6.748 19.477 1.00 98.25 140 ASN A C 1
ATOM 1100 O O . ASN A 1 140 ? -14.635 -5.968 20.000 1.00 98.25 140 ASN A O 1
ATOM 1104 N N . SER A 1 141 ? -16.660 -6.947 19.928 1.00 98.38 141 SER A N 1
ATOM 1105 C CA . SER A 1 141 ? -17.237 -6.282 21.089 1.00 98.38 141 SER A CA 1
ATOM 1106 C C . SER A 1 141 ? -17.494 -7.298 22.193 1.00 98.38 141 SER A C 1
ATOM 1108 O O . SER A 1 141 ? -18.320 -8.201 22.052 1.00 98.38 141 SER A O 1
ATOM 1110 N N . VAL A 1 142 ? -16.799 -7.144 23.315 1.00 98.69 142 VAL A N 1
ATOM 1111 C CA . VAL A 1 142 ? -16.935 -7.995 24.497 1.00 98.69 142 VAL A CA 1
ATOM 1112 C C . VAL A 1 142 ? -17.406 -7.145 25.667 1.00 98.69 142 VAL A C 1
ATOM 1114 O O . VAL A 1 142 ? -16.888 -6.067 25.935 1.00 98.69 142 VAL A O 1
ATOM 1117 N N . THR A 1 143 ? -18.392 -7.628 26.406 1.00 98.44 143 THR A N 1
ATOM 1118 C CA . THR A 1 143 ? -18.833 -7.026 27.662 1.00 98.44 143 THR A CA 1
ATOM 1119 C C . THR A 1 143 ? -18.853 -8.098 28.732 1.00 98.44 143 THR A C 1
ATOM 1121 O O . THR A 1 143 ? -19.477 -9.145 28.563 1.00 98.44 143 THR A O 1
ATOM 1124 N N . TYR A 1 144 ? -18.186 -7.831 29.849 1.00 98.19 144 TYR A N 1
ATOM 1125 C CA . TYR A 1 144 ? -18.215 -8.670 31.035 1.00 98.19 144 TYR A CA 1
ATOM 1126 C C . TYR A 1 144 ? -18.596 -7.827 32.250 1.00 98.19 144 TYR A C 1
ATOM 1128 O O . TYR A 1 144 ? -17.802 -7.029 32.752 1.00 98.19 144 TYR A O 1
ATOM 1136 N N . LYS A 1 145 ? -19.825 -8.011 32.740 1.00 96.62 145 LYS A N 1
ATOM 1137 C CA . LYS A 1 145 ? -20.438 -7.192 33.795 1.00 96.62 145 LYS A CA 1
ATOM 1138 C C . LYS A 1 145 ? -20.323 -5.694 33.467 1.00 96.62 145 LYS A C 1
ATOM 1140 O O . LYS A 1 145 ? -21.005 -5.201 32.580 1.00 96.62 145 LYS A O 1
ATOM 1145 N N . ASN A 1 146 ? -19.464 -4.987 34.194 1.00 97.25 146 ASN A N 1
ATOM 1146 C CA . ASN A 1 146 ? -19.240 -3.548 34.112 1.00 97.25 146 ASN A CA 1
ATOM 1147 C C . ASN A 1 146 ? -18.063 -3.164 33.201 1.00 97.25 146 ASN A C 1
ATOM 1149 O O . ASN A 1 146 ? -17.813 -1.973 33.027 1.00 97.25 146 ASN A O 1
ATOM 1153 N N . ILE A 1 147 ? -17.335 -4.146 32.662 1.00 98.31 147 ILE A N 1
ATOM 1154 C CA . ILE A 1 147 ? -16.207 -3.951 31.749 1.00 98.31 147 ILE A CA 1
ATOM 1155 C C . ILE A 1 147 ? -16.703 -4.122 30.316 1.00 98.31 147 ILE A C 1
ATOM 1157 O O . ILE A 1 147 ? -17.363 -5.114 30.003 1.00 98.31 147 ILE A O 1
ATOM 1161 N N . ASP A 1 148 ? -16.348 -3.181 29.452 1.00 98.38 148 ASP A N 1
ATOM 1162 C CA . ASP A 1 148 ? -16.571 -3.251 28.013 1.00 98.38 148 ASP A CA 1
ATOM 1163 C C . ASP A 1 148 ? -15.233 -3.173 27.268 1.00 98.38 148 ASP A C 1
ATOM 1165 O O . ASP A 1 148 ? -14.316 -2.467 27.679 1.00 98.38 148 ASP A O 1
ATOM 1169 N N . PHE A 1 149 ? -15.103 -3.949 26.200 1.00 98.50 149 PHE A N 1
ATOM 1170 C CA . PHE A 1 149 ? -13.929 -3.996 25.343 1.00 98.50 149 PHE A CA 1
ATOM 1171 C C . PHE A 1 149 ? -14.376 -4.015 23.884 1.00 98.50 149 PHE A C 1
ATOM 1173 O O . PHE A 1 149 ? -15.242 -4.807 23.511 1.00 98.50 149 PHE A O 1
ATOM 1180 N N . ASN A 1 150 ? -13.779 -3.156 23.066 1.00 98.38 150 ASN A N 1
ATOM 1181 C CA . ASN A 1 150 ? -13.949 -3.153 21.621 1.00 98.38 150 ASN A CA 1
ATOM 1182 C C . ASN A 1 150 ? -12.576 -3.226 20.949 1.00 98.38 150 ASN A C 1
ATOM 1184 O O . ASN A 1 150 ? -11.644 -2.544 21.376 1.00 98.38 150 ASN A O 1
ATOM 1188 N N . LEU A 1 151 ? -12.467 -4.049 19.913 1.00 98.44 151 LEU A N 1
ATOM 1189 C CA . LEU A 1 151 ? -11.276 -4.195 19.089 1.00 98.44 151 LEU A CA 1
ATOM 1190 C C . LEU A 1 151 ? -11.672 -4.136 17.621 1.00 98.44 151 LEU A C 1
ATOM 1192 O O . LEU A 1 151 ? -12.509 -4.925 17.189 1.00 98.44 151 LEU A O 1
ATOM 1196 N N . ASP A 1 152 ? -11.013 -3.263 16.873 1.00 98.44 152 ASP A N 1
ATOM 1197 C CA . ASP A 1 152 ? -11.184 -3.079 15.443 1.00 98.44 152 ASP A CA 1
ATOM 1198 C C . ASP A 1 152 ? -9.866 -3.358 14.713 1.00 98.44 152 ASP A C 1
ATOM 1200 O O . ASP A 1 152 ? -8.846 -2.697 14.943 1.00 98.44 152 ASP A O 1
ATOM 1204 N N . ILE A 1 153 ? -9.885 -4.384 13.864 1.00 98.56 153 ILE A N 1
ATOM 1205 C CA . ILE A 1 153 ? -8.746 -4.808 13.053 1.00 98.56 153 ILE A CA 1
ATOM 1206 C C . ILE A 1 153 ? -9.089 -4.618 11.584 1.00 98.56 153 ILE A C 1
ATOM 1208 O O . ILE A 1 153 ? -10.051 -5.202 11.085 1.00 98.56 153 ILE A O 1
ATOM 1212 N N . ARG A 1 154 ? -8.247 -3.877 10.866 1.00 98.19 154 ARG A N 1
ATOM 1213 C CA . ARG A 1 154 ? -8.345 -3.706 9.417 1.00 98.19 154 ARG A CA 1
ATOM 1214 C C . ARG A 1 154 ? -7.252 -4.494 8.710 1.00 98.19 154 ARG A C 1
ATOM 1216 O O . ARG A 1 154 ? -6.092 -4.471 9.115 1.00 98.19 154 ARG A O 1
ATOM 1223 N N . ILE A 1 155 ? -7.624 -5.173 7.638 1.00 98.44 155 ILE A N 1
ATOM 1224 C CA . ILE A 1 155 ? -6.746 -5.977 6.797 1.00 98.44 155 ILE A CA 1
ATOM 1225 C C . ILE A 1 155 ? -6.939 -5.523 5.359 1.00 98.44 155 ILE A C 1
ATOM 1227 O O . ILE A 1 155 ? -8.071 -5.400 4.899 1.00 98.44 155 ILE A O 1
ATOM 1231 N N . SER A 1 156 ? -5.836 -5.302 4.659 1.00 98.12 156 SER A N 1
ATOM 1232 C CA . SER A 1 156 ? -5.826 -5.027 3.226 1.00 98.12 156 SER A CA 1
ATOM 1233 C C . SER A 1 156 ? -4.802 -5.932 2.570 1.00 98.12 156 SER A C 1
ATOM 1235 O O . SER A 1 156 ? -3.690 -6.084 3.088 1.00 98.12 156 SER A O 1
ATOM 1237 N N . TYR A 1 157 ? -5.164 -6.566 1.460 1.00 98.19 157 TYR A N 1
ATOM 1238 C CA . TYR A 1 157 ? -4.307 -7.558 0.827 1.00 98.19 157 TYR A CA 1
ATOM 1239 C C . TYR A 1 157 ? -4.172 -7.345 -0.674 1.00 98.19 157 TYR A C 1
ATOM 1241 O O . TYR A 1 157 ? -5.154 -7.185 -1.400 1.00 98.19 157 TYR A O 1
ATOM 1249 N N . GLY A 1 158 ? -2.933 -7.434 -1.154 1.00 96.69 158 GLY A N 1
ATOM 1250 C CA . GLY A 1 158 ? -2.610 -7.475 -2.576 1.00 96.69 158 GLY A CA 1
ATOM 1251 C C . GLY A 1 158 ? -2.418 -6.114 -3.237 1.00 96.69 158 GLY A C 1
ATOM 1252 O O . GLY A 1 158 ? -2.049 -6.080 -4.409 1.00 96.69 158 GLY A O 1
ATOM 1253 N N . ALA A 1 159 ? -2.621 -5.016 -2.504 1.00 96.19 159 ALA A N 1
ATOM 1254 C CA . ALA A 1 159 ? -2.283 -3.686 -2.991 1.00 96.19 159 ALA A CA 1
ATOM 1255 C C . ALA A 1 159 ? -0.769 -3.571 -3.204 1.00 96.19 159 ALA A C 1
ATOM 1257 O O . ALA A 1 159 ? 0.036 -4.118 -2.440 1.00 96.19 159 ALA A O 1
ATOM 1258 N N . LYS A 1 160 ? -0.378 -2.836 -4.238 1.00 96.38 160 LYS A N 1
ATOM 1259 C CA . LYS A 1 160 ? 1.000 -2.411 -4.470 1.00 96.38 160 LYS A CA 1
ATOM 1260 C C . LYS A 1 160 ? 1.165 -0.944 -4.126 1.00 96.38 160 LYS A C 1
ATOM 1262 O O . LYS A 1 160 ? 0.209 -0.175 -4.160 1.00 96.38 160 LYS A O 1
ATOM 1267 N N . LYS A 1 161 ? 2.391 -0.565 -3.795 1.00 94.56 161 LYS A N 1
ATOM 1268 C CA . LYS A 1 161 ? 2.751 0.820 -3.518 1.00 94.56 161 LYS A CA 1
ATOM 1269 C C . LYS A 1 161 ? 4.094 1.133 -4.136 1.00 94.56 161 LYS A C 1
ATOM 1271 O O . LYS A 1 161 ? 5.039 0.366 -3.990 1.00 94.56 161 LYS A O 1
ATOM 1276 N N . GLU A 1 162 ? 4.166 2.258 -4.822 1.00 94.00 162 GLU A N 1
ATOM 1277 C CA . GLU A 1 162 ? 5.411 2.778 -5.356 1.00 94.00 162 GLU A CA 1
ATOM 1278 C C . GLU A 1 162 ? 6.140 3.583 -4.279 1.00 94.00 162 GLU A C 1
ATOM 1280 O O . GLU A 1 162 ? 5.660 4.621 -3.833 1.00 94.00 162 GLU A O 1
ATOM 1285 N N . ASN A 1 163 ? 7.324 3.136 -3.882 1.00 93.25 163 ASN A N 1
ATOM 1286 C CA . ASN A 1 163 ? 8.212 3.845 -2.977 1.00 93.25 163 ASN A CA 1
ATOM 1287 C C . ASN A 1 163 ? 9.240 4.659 -3.769 1.00 93.25 163 ASN A C 1
ATOM 1289 O O . ASN A 1 163 ? 10.383 4.236 -3.972 1.00 93.25 163 ASN A O 1
ATOM 1293 N N . ARG A 1 164 ? 8.856 5.868 -4.187 1.00 89.94 164 ARG A N 1
ATOM 1294 C CA . ARG A 1 164 ? 9.730 6.794 -4.931 1.00 89.94 164 ARG A CA 1
ATOM 1295 C C . ARG A 1 164 ? 10.938 7.245 -4.119 1.00 89.94 164 ARG A C 1
ATOM 1297 O O . ARG A 1 164 ? 11.928 7.708 -4.679 1.00 89.94 164 ARG A O 1
ATOM 1304 N N . THR A 1 165 ? 10.903 7.070 -2.801 1.00 88.69 165 THR A N 1
ATOM 1305 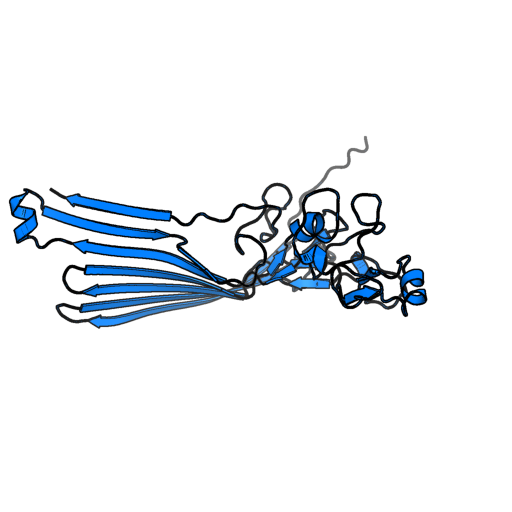C CA . THR A 1 165 ? 12.071 7.293 -1.944 1.00 88.69 165 THR A CA 1
ATOM 1306 C C . THR A 1 165 ? 13.250 6.395 -2.346 1.00 88.69 165 THR A C 1
ATOM 1308 O O . THR A 1 165 ? 14.395 6.805 -2.180 1.00 88.69 165 THR A O 1
ATOM 1311 N N . ASN A 1 166 ? 13.011 5.210 -2.931 1.00 90.19 166 ASN A N 1
ATOM 1312 C CA . ASN A 1 166 ? 14.085 4.333 -3.429 1.00 90.19 166 ASN A CA 1
ATOM 1313 C C . ASN A 1 166 ? 14.927 5.019 -4.515 1.00 90.19 166 ASN A C 1
ATOM 1315 O O . ASN A 1 166 ? 16.151 4.916 -4.494 1.00 90.19 166 ASN A O 1
ATOM 1319 N N . HIS A 1 167 ? 14.311 5.824 -5.381 1.00 88.56 167 HIS A N 1
ATOM 1320 C CA . HIS A 1 167 ? 15.056 6.611 -6.359 1.00 88.56 167 HIS A CA 1
ATOM 1321 C C . HIS A 1 167 ? 16.062 7.562 -5.682 1.00 88.56 167 HIS A C 1
ATOM 1323 O O . HIS A 1 167 ? 17.255 7.546 -5.980 1.00 88.56 167 HIS A O 1
ATOM 1329 N N . SER A 1 168 ? 15.587 8.398 -4.753 1.00 85.12 168 SER A N 1
ATOM 1330 C CA . SER A 1 168 ? 16.402 9.466 -4.155 1.00 85.12 168 SER A CA 1
ATOM 1331 C C . SER A 1 168 ? 17.339 8.988 -3.045 1.00 85.12 168 SER A C 1
ATOM 1333 O O . SER A 1 168 ? 18.317 9.667 -2.749 1.00 85.12 168 SER A O 1
ATOM 1335 N N . SER A 1 169 ? 17.039 7.853 -2.413 1.00 86.75 169 SER A N 1
ATOM 1336 C CA . SER A 1 169 ? 17.749 7.369 -1.225 1.00 86.75 169 SER A CA 1
ATOM 1337 C C . SER A 1 169 ? 18.427 6.010 -1.409 1.00 86.75 169 SER A C 1
ATOM 1339 O O . SER A 1 169 ? 19.045 5.546 -0.458 1.00 86.75 169 SER A O 1
ATOM 1341 N N . GLU A 1 170 ? 18.327 5.363 -2.572 1.00 88.62 170 GLU A N 1
ATOM 1342 C CA . GLU A 1 170 ? 19.050 4.117 -2.888 1.00 88.62 170 GLU A CA 1
ATOM 1343 C C . GLU A 1 170 ? 19.736 4.182 -4.256 1.00 88.62 170 GLU A C 1
ATOM 1345 O O . GLU A 1 170 ? 20.925 3.874 -4.338 1.00 88.62 170 GLU A O 1
ATOM 1350 N N . ASP A 1 171 ? 19.031 4.629 -5.301 1.00 87.00 171 ASP A N 1
ATOM 1351 C CA . ASP A 1 171 ? 19.594 4.679 -6.656 1.00 87.00 171 ASP A CA 1
ATOM 1352 C C . ASP A 1 171 ? 20.496 5.917 -6.878 1.00 87.00 171 ASP A C 1
ATOM 1354 O O . ASP A 1 171 ? 21.538 5.823 -7.528 1.00 87.00 171 ASP A O 1
ATOM 1358 N N . ARG A 1 172 ? 20.144 7.083 -6.308 1.00 81.69 172 ARG A N 1
ATOM 1359 C CA . ARG A 1 172 ? 20.961 8.318 -6.344 1.00 81.69 172 ARG A CA 1
ATOM 1360 C C . ARG A 1 172 ? 21.811 8.505 -5.088 1.00 81.69 172 ARG A C 1
ATOM 1362 O O . ARG A 1 172 ? 21.481 9.264 -4.176 1.00 81.69 172 ARG A O 1
ATOM 1369 N N . GLN A 1 173 ? 22.927 7.795 -5.045 1.00 78.81 173 GLN A N 1
ATOM 1370 C CA . GLN A 1 173 ? 23.798 7.709 -3.874 1.00 78.81 173 GLN A CA 1
ATOM 1371 C C . GLN A 1 173 ? 24.677 8.967 -3.696 1.00 78.81 173 GLN A C 1
ATOM 1373 O O . GLN A 1 173 ? 25.262 9.492 -4.631 1.00 78.81 173 GLN A O 1
ATOM 1378 N N . GLY A 1 174 ? 24.837 9.471 -2.472 1.00 75.25 174 GLY A N 1
ATOM 1379 C CA . GLY A 1 174 ? 25.819 10.534 -2.190 1.00 75.25 174 GLY A CA 1
ATOM 1380 C C . GLY A 1 174 ? 25.402 11.977 -2.521 1.00 75.25 174 GLY A C 1
ATOM 1381 O O . GLY A 1 174 ? 26.227 12.873 -2.358 1.00 75.25 174 GLY A O 1
ATOM 1382 N N . LEU A 1 175 ? 24.149 12.240 -2.928 1.00 76.81 175 LEU A N 1
ATOM 1383 C CA . LEU A 1 175 ? 23.573 13.607 -2.929 1.00 76.81 175 LEU A CA 1
ATOM 1384 C C . LEU A 1 175 ? 23.020 14.019 -1.568 1.00 76.81 175 LEU A C 1
ATOM 1386 O O . LEU A 1 175 ? 23.063 15.186 -1.191 1.00 76.81 175 LEU A O 1
ATOM 1390 N N . ALA A 1 176 ? 22.447 13.053 -0.867 1.00 79.12 176 ALA A N 1
ATOM 1391 C CA . ALA A 1 176 ? 21.797 13.223 0.413 1.00 79.12 176 ALA A CA 1
ATOM 1392 C C . ALA A 1 176 ? 22.035 11.968 1.251 1.00 79.12 176 ALA A C 1
ATOM 1394 O O . ALA A 1 176 ? 22.666 11.005 0.802 1.00 79.12 176 ALA A O 1
ATOM 1395 N N . ASN A 1 177 ? 21.518 11.979 2.476 1.00 84.88 177 ASN A N 1
ATOM 1396 C CA . ASN A 1 177 ? 21.487 10.766 3.271 1.00 84.88 177 ASN A CA 1
ATOM 1397 C C . ASN A 1 177 ? 20.613 9.705 2.578 1.00 84.88 177 ASN A C 1
ATOM 1399 O O . ASN A 1 177 ? 19.594 10.033 1.966 1.00 84.88 177 ASN A O 1
ATOM 1403 N N . GLY A 1 178 ? 21.022 8.444 2.671 1.00 87.00 178 GLY A N 1
ATOM 1404 C CA . GLY A 1 178 ? 20.386 7.336 1.966 1.00 87.00 178 GLY A CA 1
ATOM 1405 C C . GLY A 1 178 ? 19.912 6.227 2.897 1.00 87.00 178 GLY A C 1
ATOM 1406 O O . GLY A 1 178 ? 20.142 6.255 4.108 1.00 87.00 178 GLY A O 1
ATOM 1407 N N . LYS A 1 179 ? 19.232 5.237 2.321 1.00 89.06 179 LYS A N 1
ATOM 1408 C CA . LYS A 1 179 ? 18.808 4.026 3.022 1.00 89.06 179 LYS A CA 1
ATOM 1409 C C . LYS A 1 179 ? 20.027 3.163 3.354 1.00 89.06 179 LYS A C 1
ATOM 1411 O O . LYS A 1 179 ? 21.023 3.145 2.634 1.00 89.06 179 LYS A O 1
ATOM 1416 N N . THR A 1 180 ? 19.923 2.384 4.427 1.00 91.31 180 THR A N 1
ATOM 1417 C CA . THR A 1 180 ? 20.962 1.420 4.829 1.00 91.31 180 THR A CA 1
ATOM 1418 C C . THR A 1 180 ? 21.208 0.334 3.779 1.00 91.31 180 THR A C 1
ATOM 1420 O O . THR A 1 180 ? 22.289 -0.247 3.763 1.00 91.31 180 THR A O 1
ATOM 1423 N N . SER A 1 181 ? 20.259 0.098 2.870 1.00 91.31 181 SER A N 1
ATOM 1424 C CA . SER A 1 181 ? 20.406 -0.805 1.722 1.00 91.31 181 SER A CA 1
ATOM 1425 C C . SER A 1 181 ? 21.555 -0.428 0.785 1.00 91.31 181 SER A C 1
ATOM 1427 O O . SER A 1 181 ? 22.104 -1.311 0.138 1.00 91.31 181 SER A O 1
ATOM 1429 N N . ILE A 1 182 ? 22.003 0.834 0.766 1.00 90.75 182 ILE A N 1
ATOM 1430 C CA . ILE A 1 182 ? 23.192 1.246 -0.001 1.00 90.75 182 ILE A CA 1
ATOM 1431 C C . ILE A 1 182 ? 24.451 0.479 0.439 1.00 90.75 182 ILE A C 1
ATOM 1433 O O . ILE A 1 182 ? 25.375 0.301 -0.348 1.00 90.75 182 ILE A O 1
ATOM 1437 N N . LEU A 1 183 ? 24.509 -0.025 1.675 1.00 91.81 183 LEU A N 1
ATOM 1438 C CA . LEU A 1 183 ? 25.644 -0.834 2.137 1.00 91.81 183 LEU A CA 1
ATOM 1439 C C . LEU A 1 183 ? 25.771 -2.170 1.373 1.00 91.81 183 LEU A C 1
ATOM 1441 O O . LEU A 1 183 ? 26.862 -2.741 1.296 1.00 91.81 183 LEU A O 1
ATOM 1445 N N . ASP A 1 184 ? 24.681 -2.622 0.753 1.00 94.75 184 ASP A N 1
ATOM 1446 C CA . ASP A 1 184 ? 24.617 -3.786 -0.135 1.00 94.75 184 ASP A CA 1
ATOM 1447 C C . ASP A 1 184 ? 24.921 -3.427 -1.604 1.00 94.75 184 ASP A C 1
ATOM 1449 O O . ASP A 1 184 ? 24.687 -4.221 -2.508 1.00 94.75 184 ASP A O 1
ATOM 1453 N N . ALA A 1 185 ? 25.430 -2.218 -1.872 1.00 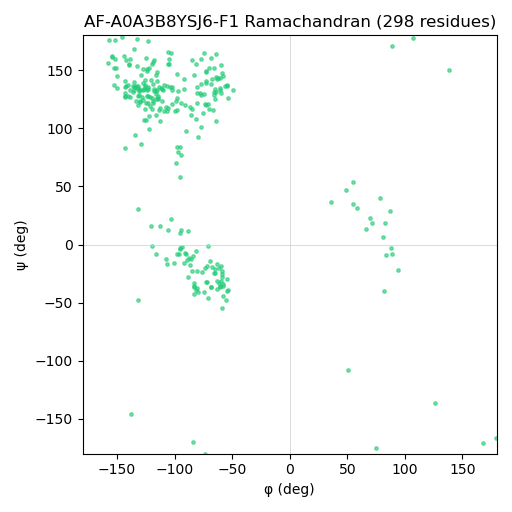93.00 185 ALA A N 1
ATOM 1454 C CA . ALA A 1 185 ? 25.803 -1.781 -3.214 1.00 93.00 185 ALA A CA 1
ATOM 1455 C C . ALA A 1 185 ? 26.867 -2.676 -3.851 1.00 93.00 185 ALA A C 1
ATOM 1457 O O . ALA A 1 185 ? 27.781 -3.178 -3.184 1.00 93.00 185 ALA A O 1
ATOM 1458 N N . TRP A 1 186 ? 26.775 -2.788 -5.174 1.00 94.69 186 TRP A N 1
ATOM 1459 C CA . TRP A 1 186 ? 27.670 -3.594 -5.986 1.00 94.69 186 TRP A CA 1
ATOM 1460 C C . TRP A 1 186 ? 29.136 -3.235 -5.757 1.00 94.69 186 TRP A C 1
ATOM 1462 O O . TRP A 1 186 ? 29.532 -2.063 -5.747 1.00 94.69 186 TRP A O 1
ATOM 1472 N N . ARG A 1 187 ? 29.962 -4.272 -5.636 1.00 94.69 187 ARG A N 1
ATOM 1473 C CA . ARG A 1 187 ? 31.424 -4.197 -5.598 1.00 94.69 187 ARG A CA 1
ATOM 1474 C C . ARG A 1 187 ? 32.009 -5.340 -6.431 1.00 94.69 187 ARG A C 1
ATOM 1476 O O . ARG A 1 187 ? 31.337 -6.352 -6.624 1.00 94.69 187 ARG A O 1
ATOM 1483 N N . PRO A 1 188 ? 33.271 -5.251 -6.886 1.00 94.50 188 PRO A N 1
ATOM 1484 C CA . PRO A 1 188 ? 33.902 -6.344 -7.628 1.00 94.50 188 PRO A CA 1
ATOM 1485 C C . PRO A 1 188 ? 33.872 -7.703 -6.904 1.00 94.50 188 PRO A C 1
ATOM 1487 O O . PRO A 1 188 ? 33.810 -8.738 -7.564 1.00 94.50 188 PRO A O 1
ATOM 1490 N N . ASP A 1 189 ? 33.876 -7.701 -5.569 1.00 95.50 189 ASP A N 1
ATOM 1491 C CA . ASP A 1 189 ? 33.769 -8.875 -4.693 1.00 95.50 189 ASP A CA 1
ATOM 1492 C C . ASP A 1 189 ? 32.333 -9.172 -4.207 1.00 95.50 189 ASP A C 1
ATOM 1494 O O . ASP A 1 1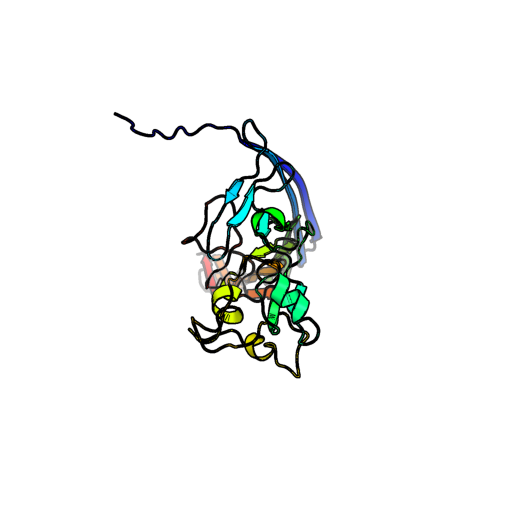89 ? 32.099 -10.183 -3.547 1.00 95.50 189 ASP A O 1
ATOM 1498 N N . HIS A 1 190 ? 31.357 -8.329 -4.555 1.00 96.75 190 HIS A N 1
ATOM 1499 C CA . HIS A 1 190 ? 29.947 -8.451 -4.188 1.00 96.75 190 HIS A CA 1
ATOM 1500 C C . HIS A 1 190 ? 29.057 -7.986 -5.352 1.00 96.75 190 HIS A C 1
ATOM 1502 O O . HIS A 1 190 ? 28.635 -6.833 -5.417 1.00 96.75 190 HIS A O 1
ATOM 1508 N N . GLN A 1 191 ? 28.814 -8.886 -6.308 1.00 96.69 191 GLN A N 1
ATOM 1509 C CA . GLN A 1 191 ? 28.171 -8.535 -7.581 1.00 96.69 191 GLN A CA 1
ATOM 1510 C C . GLN A 1 191 ? 26.676 -8.887 -7.663 1.00 96.69 191 GLN A C 1
ATOM 1512 O O . GLN A 1 191 ? 25.981 -8.400 -8.550 1.00 96.69 191 GLN A O 1
ATOM 1517 N N . ASN A 1 192 ? 26.182 -9.736 -6.756 1.00 95.56 192 ASN A N 1
ATOM 1518 C CA . ASN A 1 192 ? 24.808 -10.245 -6.760 1.00 95.56 192 ASN A CA 1
ATOM 1519 C C . ASN A 1 192 ? 23.915 -9.384 -5.862 1.00 95.56 192 ASN A C 1
ATOM 1521 O O . ASN A 1 192 ? 23.605 -9.777 -4.740 1.00 95.56 192 ASN A O 1
ATOM 1525 N N . THR A 1 193 ? 23.529 -8.212 -6.355 1.00 95.44 193 THR A N 1
ATOM 1526 C CA . THR A 1 193 ? 22.723 -7.238 -5.610 1.00 95.44 193 THR A CA 1
ATOM 1527 C C . THR A 1 193 ? 21.744 -6.508 -6.532 1.00 95.44 193 THR A C 1
ATOM 1529 O O . THR A 1 193 ? 21.877 -6.523 -7.757 1.00 95.44 193 THR A O 1
ATOM 1532 N N . MET A 1 194 ? 20.732 -5.880 -5.933 1.00 94.38 194 MET A N 1
ATOM 1533 C CA . MET A 1 194 ? 19.789 -4.984 -6.613 1.00 94.38 194 MET A CA 1
ATOM 1534 C C . MET A 1 194 ? 20.250 -3.522 -6.601 1.00 94.38 194 MET A C 1
ATOM 1536 O O . MET A 1 194 ? 19.615 -2.671 -7.232 1.00 94.38 194 MET A O 1
ATOM 1540 N N . VAL A 1 195 ? 21.323 -3.235 -5.861 1.00 93.44 195 VAL A N 1
ATOM 1541 C CA . VAL A 1 195 ? 21.831 -1.892 -5.610 1.00 93.44 195 VAL A CA 1
ATOM 1542 C C . VAL A 1 195 ? 23.095 -1.680 -6.429 1.00 93.44 195 VAL A C 1
ATOM 1544 O O . VAL A 1 195 ? 24.104 -2.362 -6.249 1.00 93.44 195 VAL A O 1
ATOM 1547 N N . ALA A 1 196 ? 23.046 -0.716 -7.338 1.00 91.94 196 ALA A N 1
ATOM 1548 C CA . ALA A 1 196 ? 24.166 -0.420 -8.214 1.00 91.94 196 ALA A CA 1
ATOM 1549 C C . ALA A 1 196 ? 25.408 0.075 -7.469 1.00 91.94 196 ALA A C 1
ATOM 1551 O O . ALA A 1 196 ? 25.355 0.519 -6.319 1.00 91.94 196 ALA A O 1
ATOM 1552 N N . GLN A 1 197 ? 26.529 0.024 -8.179 1.00 91.06 197 GLN A N 1
ATOM 1553 C CA . GLN A 1 197 ? 27.813 0.509 -7.710 1.00 91.06 197 GLN A CA 1
ATOM 1554 C C . GLN A 1 197 ? 27.753 2.007 -7.396 1.00 91.06 197 GLN A C 1
ATOM 1556 O O . GLN A 1 197 ? 27.347 2.810 -8.235 1.00 91.06 197 GLN A O 1
ATOM 1561 N N . VAL A 1 198 ? 28.288 2.387 -6.234 1.00 87.56 198 VAL A N 1
ATOM 1562 C CA . VAL A 1 198 ? 28.515 3.793 -5.886 1.00 87.56 198 VAL A CA 1
ATOM 1563 C C . VAL A 1 198 ? 29.596 4.367 -6.803 1.00 87.56 198 VAL A C 1
ATOM 1565 O O . VAL A 1 198 ? 30.753 3.937 -6.740 1.00 87.56 198 VAL A O 1
ATOM 1568 N N . ARG A 1 199 ? 29.255 5.353 -7.642 1.00 82.62 199 ARG A N 1
ATOM 1569 C CA . ARG A 1 199 ? 30.219 6.031 -8.524 1.00 82.62 199 ARG A CA 1
ATOM 1570 C C . ARG A 1 199 ? 30.330 7.528 -8.217 1.00 82.62 199 ARG A C 1
ATOM 1572 O O . ARG A 1 199 ? 29.318 8.193 -8.016 1.00 82.62 199 ARG A O 1
ATOM 1579 N N . PRO A 1 200 ? 31.542 8.107 -8.205 1.00 70.69 200 PRO A N 1
ATOM 1580 C CA . PRO A 1 200 ? 31.702 9.548 -8.034 1.00 70.69 200 PRO A CA 1
ATOM 1581 C C . PRO A 1 200 ? 31.204 10.312 -9.279 1.00 70.69 200 PRO A C 1
ATOM 1583 O O . PRO A 1 200 ? 31.765 10.166 -10.362 1.00 70.69 200 PRO A O 1
ATOM 1586 N N . GLY A 1 201 ? 30.163 11.143 -9.124 1.00 65.56 201 GLY A N 1
ATOM 1587 C CA . GLY A 1 201 ? 29.602 12.007 -10.181 1.00 65.56 201 GLY A CA 1
ATOM 1588 C C . GLY A 1 201 ? 28.065 12.044 -10.192 1.00 65.56 201 GLY A C 1
ATOM 1589 O O . GLY A 1 201 ? 27.443 11.090 -9.747 1.00 65.56 201 GLY A O 1
ATOM 1590 N N . ASN A 1 202 ? 27.464 13.164 -10.634 1.00 57.59 202 ASN A N 1
ATOM 1591 C CA . ASN A 1 202 ? 26.010 13.433 -10.771 1.00 57.59 202 ASN A CA 1
ATOM 1592 C C . ASN A 1 202 ? 25.086 12.814 -9.697 1.00 57.59 202 ASN A C 1
ATOM 1594 O O . ASN A 1 202 ? 23.976 12.370 -9.984 1.00 57.59 202 ASN A O 1
ATOM 1598 N N . GLY A 1 203 ? 25.550 12.776 -8.449 1.00 60.22 203 GLY A N 1
ATOM 1599 C CA . GLY A 1 203 ? 24.794 12.161 -7.372 1.00 60.22 203 GLY A CA 1
ATOM 1600 C C . GLY A 1 203 ? 24.815 10.643 -7.297 1.00 60.22 203 GLY A C 1
ATOM 1601 O O . GLY A 1 203 ? 23.779 10.042 -7.027 1.00 60.22 203 GLY A O 1
ATOM 1602 N N . GLY A 1 204 ? 25.973 10.035 -7.552 1.00 56.25 204 GLY A N 1
ATOM 1603 C CA . GLY A 1 204 ? 26.231 8.615 -7.302 1.00 56.25 204 GLY A CA 1
ATOM 1604 C C . GLY A 1 204 ? 26.001 7.704 -8.495 1.00 56.25 204 GLY A C 1
ATOM 1605 O O . GLY A 1 204 ? 26.562 6.612 -8.535 1.00 56.25 204 GLY A O 1
ATOM 1606 N N . ALA A 1 205 ? 25.200 8.153 -9.464 1.00 58.53 205 ALA A N 1
ATOM 1607 C CA . ALA A 1 205 ? 24.809 7.386 -10.638 1.00 58.53 205 ALA A CA 1
ATOM 1608 C C . ALA A 1 205 ? 25.342 8.037 -11.923 1.00 58.53 205 ALA A C 1
ATOM 1610 O O . ALA A 1 205 ? 25.139 9.226 -12.175 1.00 58.53 205 ALA A O 1
ATOM 1611 N N . TYR A 1 206 ? 26.003 7.234 -12.761 1.00 66.06 206 TYR A N 1
ATOM 1612 C CA . TYR A 1 206 ? 26.437 7.637 -14.108 1.00 66.06 206 TYR A CA 1
ATOM 1613 C C . TYR A 1 206 ? 25.408 7.265 -15.197 1.00 66.06 206 TYR A C 1
ATOM 1615 O O . TYR A 1 206 ? 25.600 7.572 -16.369 1.00 66.06 206 TYR A O 1
ATOM 1623 N N . TYR A 1 207 ? 24.316 6.602 -14.816 1.00 68.44 207 TYR A N 1
ATOM 1624 C CA . TYR A 1 207 ? 23.289 6.069 -15.709 1.00 68.44 207 TYR A CA 1
ATOM 1625 C C . TYR A 1 207 ? 21.899 6.595 -15.317 1.00 68.44 207 TYR A C 1
ATOM 1627 O O . TYR A 1 207 ? 21.684 7.076 -14.202 1.00 68.44 207 TYR A O 1
ATOM 1635 N N . GLN A 1 208 ? 20.954 6.520 -16.255 1.00 73.31 208 GLN A N 1
ATOM 1636 C CA . GLN A 1 208 ? 19.561 6.891 -16.020 1.00 73.31 208 GLN A CA 1
ATOM 1637 C C . GLN A 1 208 ? 18.848 5.780 -15.242 1.00 73.31 208 GLN A C 1
ATOM 1639 O O . GLN A 1 208 ? 18.880 4.613 -15.633 1.00 73.31 208 GLN A O 1
ATOM 1644 N N . THR A 1 209 ? 18.180 6.149 -14.156 1.00 81.94 209 THR A N 1
ATOM 1645 C CA . THR A 1 209 ? 17.288 5.274 -13.393 1.00 81.94 209 THR A CA 1
ATOM 1646 C C . THR A 1 209 ? 15.867 5.416 -13.931 1.00 81.94 209 THR A C 1
ATOM 1648 O O . THR A 1 209 ? 15.450 6.509 -14.326 1.00 81.94 209 THR A O 1
ATOM 1651 N N . TYR A 1 210 ? 15.136 4.307 -13.985 1.00 89.88 210 TYR A N 1
ATOM 1652 C CA . TYR A 1 210 ? 13.764 4.246 -14.481 1.00 89.88 210 TYR A CA 1
ATOM 1653 C C . TYR A 1 210 ? 12.841 3.754 -13.366 1.00 89.88 210 TYR A C 1
ATOM 1655 O O . TYR A 1 210 ? 13.312 3.033 -12.487 1.00 89.88 210 TYR A O 1
ATOM 1663 N N . PRO A 1 211 ? 11.537 4.083 -13.411 1.00 92.88 211 PRO A N 1
ATOM 1664 C CA . PRO A 1 211 ? 10.550 3.361 -12.626 1.00 92.88 211 PRO A CA 1
ATOM 1665 C C . PRO A 1 211 ? 10.660 1.869 -12.925 1.00 92.88 211 PRO A C 1
ATOM 1667 O O . PRO A 1 211 ? 10.642 1.463 -14.091 1.00 92.88 211 PRO A O 1
ATOM 1670 N N . ASP A 1 212 ? 10.816 1.059 -11.884 1.00 95.25 212 ASP A N 1
ATOM 1671 C CA . ASP A 1 212 ? 11.046 -0.371 -12.029 1.00 95.25 212 ASP A CA 1
ATOM 1672 C C . ASP A 1 212 ? 10.531 -1.179 -10.830 1.00 95.25 212 ASP A C 1
ATOM 1674 O O . ASP A 1 212 ? 10.044 -0.643 -9.828 1.00 95.25 212 ASP A O 1
ATOM 1678 N N . THR A 1 213 ? 10.640 -2.502 -10.939 1.00 96.25 213 THR A N 1
ATOM 1679 C CA . THR A 1 213 ? 10.140 -3.458 -9.943 1.00 96.25 213 THR A CA 1
ATOM 1680 C C . THR A 1 213 ? 10.743 -3.298 -8.544 1.00 96.25 213 THR A C 1
ATOM 1682 O O . THR A 1 213 ? 10.135 -3.758 -7.581 1.00 96.25 213 THR A O 1
ATOM 1685 N N . ARG A 1 214 ? 11.890 -2.625 -8.377 1.00 94.44 214 ARG A N 1
ATOM 1686 C CA . ARG A 1 214 ? 12.499 -2.318 -7.070 1.00 94.44 214 ARG A CA 1
ATOM 1687 C C . ARG A 1 214 ? 11.784 -1.182 -6.344 1.00 94.44 214 ARG A C 1
ATOM 1689 O O . ARG A 1 214 ? 11.890 -1.090 -5.117 1.00 94.44 214 ARG A O 1
ATOM 1696 N N . TRP A 1 215 ? 11.087 -0.312 -7.072 1.00 93.88 215 TRP A N 1
ATOM 1697 C CA . TRP A 1 215 ? 10.303 0.782 -6.495 1.00 93.88 215 TRP A CA 1
ATOM 1698 C C . TRP A 1 215 ? 8.905 0.319 -6.092 1.00 93.88 215 TRP A C 1
ATOM 1700 O O . TRP A 1 215 ? 8.303 0.929 -5.216 1.00 93.88 215 TRP A O 1
ATOM 1710 N N . ILE A 1 216 ? 8.396 -0.764 -6.682 1.00 95.75 216 ILE A N 1
ATOM 1711 C CA . ILE A 1 216 ? 7.068 -1.294 -6.371 1.00 95.75 216 ILE A CA 1
ATOM 1712 C C . ILE A 1 216 ? 7.151 -2.328 -5.254 1.00 95.75 216 ILE A C 1
ATOM 1714 O O . ILE A 1 216 ? 7.776 -3.378 -5.377 1.00 95.75 216 ILE A O 1
ATOM 1718 N N . GLU A 1 217 ? 6.458 -2.050 -4.161 1.00 96.50 217 GLU A N 1
ATOM 1719 C CA . GLU A 1 217 ? 6.465 -2.865 -2.959 1.00 96.50 217 GLU A CA 1
ATOM 1720 C C . GLU A 1 217 ? 5.068 -3.413 -2.649 1.00 96.50 217 GLU A C 1
ATOM 1722 O O . GLU A 1 217 ? 4.040 -2.902 -3.104 1.00 96.50 217 GLU A O 1
ATOM 1727 N N . ASP A 1 218 ? 5.027 -4.495 -1.872 1.00 97.19 218 ASP A N 1
ATOM 1728 C CA . ASP A 1 218 ? 3.775 -5.037 -1.360 1.00 97.19 218 ASP A CA 1
ATOM 1729 C C . ASP A 1 218 ? 3.229 -4.146 -0.241 1.00 97.19 218 ASP A C 1
ATOM 1731 O O . ASP A 1 218 ? 3.888 -3.951 0.779 1.00 97.19 218 ASP A O 1
ATOM 1735 N N . ALA A 1 219 ? 2.017 -3.631 -0.433 1.00 97.00 219 ALA A N 1
ATOM 1736 C CA . ALA A 1 219 ? 1.325 -2.776 0.521 1.00 97.00 219 ALA A CA 1
ATOM 1737 C C . ALA A 1 219 ? 0.227 -3.528 1.280 1.00 97.00 219 ALA A C 1
ATOM 1739 O O . ALA A 1 219 ? -0.689 -2.907 1.814 1.00 97.00 219 ALA A O 1
ATOM 1740 N N . SER A 1 220 ? 0.302 -4.862 1.351 1.00 98.25 220 SER A N 1
ATOM 1741 C CA . SER A 1 220 ? -0.601 -5.625 2.211 1.00 98.25 220 SER A CA 1
ATOM 1742 C C . SER A 1 220 ? -0.287 -5.333 3.676 1.00 98.25 220 SER A C 1
ATOM 1744 O O . SER A 1 220 ? 0.883 -5.204 4.067 1.00 98.25 220 SER A O 1
ATOM 1746 N N . PHE A 1 221 ? -1.319 -5.257 4.510 1.00 98.06 221 PHE A N 1
ATOM 1747 C CA . PHE A 1 221 ? -1.137 -4.999 5.931 1.00 98.06 221 PHE A CA 1
ATOM 1748 C C . PHE A 1 221 ? -2.261 -5.543 6.812 1.00 98.06 221 PHE A C 1
ATOM 1750 O O . PHE A 1 221 ? -3.378 -5.799 6.364 1.00 98.06 221 PHE A O 1
ATOM 1757 N N . VAL A 1 222 ? -1.947 -5.651 8.105 1.00 98.44 222 VAL A N 1
ATOM 1758 C CA . VAL A 1 222 ? -2.908 -5.792 9.206 1.00 98.44 222 VAL A CA 1
ATOM 1759 C C . VAL A 1 222 ? -2.684 -4.632 10.170 1.00 98.44 222 VAL A C 1
ATOM 1761 O O . VAL A 1 222 ? -1.558 -4.410 10.617 1.00 98.44 222 VAL A O 1
ATOM 1764 N N . ARG A 1 223 ? -3.739 -3.887 10.493 1.00 97.94 223 ARG A N 1
ATOM 1765 C CA . ARG A 1 223 ? -3.694 -2.694 11.343 1.00 97.94 223 ARG A CA 1
ATOM 1766 C C . ARG A 1 223 ? -4.680 -2.828 12.493 1.00 97.94 223 ARG A C 1
ATOM 1768 O O . ARG A 1 223 ? -5.832 -3.198 12.281 1.00 97.94 223 ARG A O 1
ATOM 1775 N N . GLY A 1 224 ? -4.234 -2.475 13.694 1.00 97.94 224 GLY A N 1
ATOM 1776 C CA . GLY A 1 224 ? -5.126 -2.203 14.816 1.00 97.94 224 GLY A CA 1
ATOM 1777 C C . GLY A 1 224 ? -5.698 -0.803 14.669 1.00 97.94 224 GLY A C 1
ATOM 1778 O O . GLY A 1 224 ? -5.048 0.164 15.075 1.00 97.94 224 GLY A O 1
ATOM 1779 N N . ASP A 1 225 ? -6.865 -0.685 14.039 1.00 96.25 225 ASP A N 1
ATOM 1780 C CA . ASP A 1 225 ? -7.443 0.615 13.685 1.00 96.25 225 ASP A CA 1
ATOM 1781 C C . ASP A 1 225 ? -8.001 1.311 14.932 1.00 96.25 225 ASP A C 1
ATOM 1783 O O . ASP A 1 225 ? -7.743 2.496 15.159 1.00 96.25 225 ASP A O 1
ATOM 1787 N N . GLY A 1 226 ? -8.653 0.541 15.809 1.00 97.25 226 GLY A N 1
ATOM 1788 C CA . GLY A 1 226 ? -9.223 1.026 17.059 1.00 97.25 226 GLY A CA 1
ATOM 1789 C C . GLY A 1 226 ? -9.249 -0.030 18.159 1.00 97.25 226 GLY A C 1
ATOM 1790 O O . GLY A 1 226 ? -9.449 -1.216 17.920 1.00 97.25 226 GLY A O 1
ATOM 1791 N N . MET A 1 227 ? -9.047 0.404 19.395 1.00 98.12 227 MET A N 1
ATOM 1792 C CA . MET A 1 227 ? -9.257 -0.407 20.586 1.00 98.12 227 MET A CA 1
ATOM 1793 C C . MET A 1 227 ? -9.817 0.475 21.693 1.00 98.12 227 MET A C 1
ATOM 1795 O O . MET A 1 227 ? -9.290 1.555 21.953 1.00 98.12 227 MET A O 1
ATOM 1799 N N . THR A 1 228 ? -10.835 -0.011 22.392 1.00 98.38 228 THR A N 1
ATOM 1800 C CA . THR A 1 228 ? -11.403 0.653 23.564 1.00 98.38 228 THR A CA 1
ATOM 1801 C C . THR A 1 228 ? -11.523 -0.337 24.706 1.00 98.38 228 THR A C 1
ATOM 1803 O O . THR A 1 228 ? -12.070 -1.420 24.533 1.00 98.38 228 THR A O 1
ATOM 1806 N N . LEU A 1 229 ? -11.067 0.054 25.893 1.00 98.44 229 LEU A N 1
ATOM 1807 C CA . LEU A 1 229 ? -11.330 -0.651 27.145 1.00 98.44 229 LEU A CA 1
ATOM 1808 C C . LEU A 1 229 ? -12.032 0.308 28.102 1.00 98.44 229 LEU A C 1
ATOM 1810 O O . LEU A 1 229 ? -11.482 1.351 28.452 1.00 98.44 229 LEU A O 1
ATOM 1814 N N . GLY A 1 230 ? -13.242 -0.038 28.521 1.00 98.56 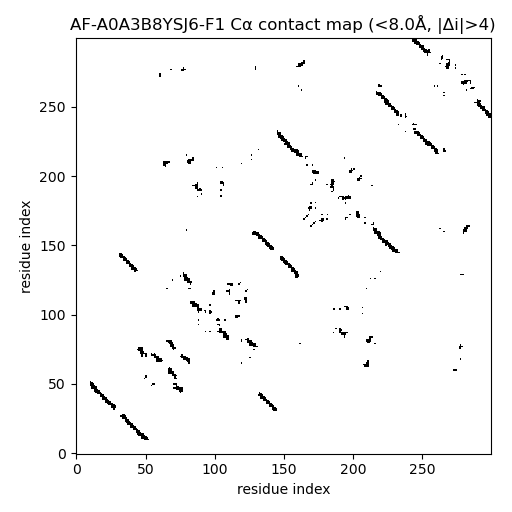230 GLY A N 1
ATOM 1815 C CA . GLY A 1 230 ? -14.076 0.764 29.400 1.00 98.56 230 GLY A CA 1
ATOM 1816 C C . GLY A 1 230 ? -14.480 0.037 30.672 1.00 98.56 230 GLY A C 1
ATOM 1817 O O . GLY A 1 230 ? -14.631 -1.182 30.705 1.00 98.56 230 GLY A O 1
ATOM 1818 N N . TYR A 1 231 ? -14.704 0.816 31.727 1.00 98.19 231 TYR A N 1
ATOM 1819 C CA . TYR A 1 231 ? -15.363 0.359 32.943 1.00 98.19 231 TYR A CA 1
ATOM 1820 C C . TYR A 1 231 ? -16.457 1.345 33.344 1.00 98.19 231 TYR A C 1
ATOM 1822 O O . TYR A 1 231 ? -16.190 2.524 33.597 1.00 98.19 231 TYR A O 1
ATOM 1830 N N . THR A 1 232 ? -17.695 0.859 33.408 1.00 98.00 232 THR A N 1
ATOM 1831 C CA . THR A 1 232 ? -18.855 1.635 33.857 1.00 98.00 232 THR A CA 1
ATOM 1832 C C . THR A 1 232 ? -19.144 1.320 35.320 1.00 98.00 232 THR A C 1
ATOM 1834 O O . THR A 1 232 ? -19.509 0.193 35.655 1.00 98.00 232 THR A O 1
ATOM 1837 N N . PHE A 1 233 ? -19.018 2.315 36.199 1.00 97.00 233 PHE A N 1
ATOM 1838 C CA . PHE A 1 233 ? -19.224 2.125 37.635 1.00 97.00 233 PHE A CA 1
ATOM 1839 C C . PHE A 1 233 ? -20.672 1.703 37.950 1.00 97.00 233 PHE A C 1
ATOM 1841 O O . PHE A 1 233 ? -21.606 2.207 37.319 1.00 97.00 233 PHE A O 1
ATOM 1848 N N . PRO A 1 234 ? -20.888 0.807 38.934 1.00 95.25 234 PRO A N 1
ATOM 1849 C CA . PRO A 1 234 ? -22.226 0.442 39.389 1.00 95.25 234 PRO A CA 1
ATOM 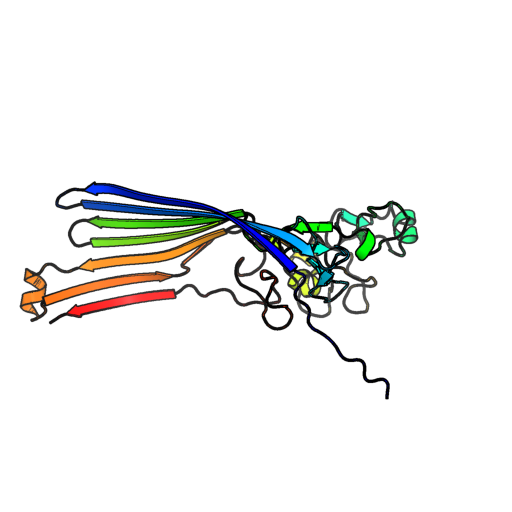1850 C C . PRO A 1 234 ? -23.029 1.652 39.878 1.00 95.25 234 PRO A C 1
ATOM 1852 O O . PRO A 1 234 ? -22.491 2.549 40.530 1.00 95.25 234 PRO A O 1
ATOM 1855 N N . GLN A 1 235 ? -24.338 1.633 39.630 1.00 91.81 235 GLN A N 1
ATOM 1856 C CA . GLN A 1 235 ? -25.227 2.762 39.919 1.00 91.81 235 GLN A CA 1
ATOM 1857 C C . GLN A 1 235 ? -25.247 3.155 41.409 1.00 91.81 235 GLN A C 1
ATOM 1859 O O . GLN A 1 235 ? -25.370 4.331 41.743 1.00 91.81 235 GLN A O 1
ATOM 1864 N N . ASP A 1 236 ? -25.068 2.193 42.316 1.00 93.00 236 ASP A N 1
ATOM 1865 C CA . ASP A 1 236 ? -25.020 2.447 43.764 1.00 93.00 236 ASP A CA 1
ATOM 1866 C C . ASP A 1 236 ? -23.799 3.278 44.186 1.00 93.00 236 ASP A C 1
ATOM 1868 O O . ASP A 1 236 ? -23.831 3.963 45.211 1.00 93.00 236 ASP A O 1
ATOM 1872 N N . MET A 1 237 ? -22.720 3.247 43.398 1.00 92.00 237 MET A N 1
ATOM 1873 C CA . MET A 1 237 ? -21.546 4.094 43.611 1.00 92.00 237 MET A CA 1
ATOM 1874 C C . MET A 1 237 ? -21.752 5.483 43.009 1.00 92.00 237 MET A C 1
ATOM 1876 O O . MET A 1 237 ? -21.421 6.477 43.652 1.00 92.00 237 MET A O 1
ATOM 1880 N N . THR A 1 238 ? -22.319 5.572 41.803 1.00 93.19 238 THR A N 1
ATOM 1881 C CA . THR A 1 238 ? -22.471 6.853 41.093 1.00 93.19 238 THR A CA 1
ATOM 1882 C C . THR A 1 238 ? -23.554 7.740 41.710 1.00 93.19 238 THR A C 1
ATOM 1884 O O . THR A 1 238 ? -23.383 8.956 41.779 1.00 93.19 238 THR A O 1
ATOM 1887 N N . LYS A 1 239 ? -24.616 7.150 42.277 1.00 89.69 239 LYS A N 1
ATOM 1888 C CA . LYS A 1 239 ? -25.654 7.890 43.018 1.00 89.69 239 LYS A CA 1
ATOM 1889 C C . LYS A 1 239 ? -25.095 8.687 44.198 1.00 89.69 239 LYS A C 1
ATOM 1891 O O . LYS A 1 239 ? -25.582 9.779 44.469 1.00 89.69 239 LYS A O 1
ATOM 1896 N N . LYS A 1 240 ? -24.054 8.185 44.879 1.00 88.88 240 LYS A N 1
ATOM 1897 C CA . LYS A 1 240 ? -23.426 8.879 46.024 1.00 88.88 240 LYS A CA 1
ATOM 1898 C C . LYS A 1 240 ? -22.765 10.199 45.634 1.00 88.88 240 LYS A C 1
ATOM 1900 O O . LYS A 1 240 ? -22.617 11.070 46.481 1.00 88.88 240 LYS A O 1
ATOM 1905 N N . VAL A 1 241 ? -22.372 10.332 44.370 1.00 89.12 241 VAL A N 1
ATOM 1906 C CA . VAL A 1 241 ? -21.736 11.535 43.820 1.00 89.12 241 VAL A CA 1
ATOM 1907 C C . VAL A 1 241 ? -22.691 12.345 42.937 1.00 89.12 241 VAL A C 1
ATOM 1909 O O . VAL A 1 241 ? -22.248 13.235 42.221 1.00 89.12 241 VAL A O 1
ATOM 1912 N N . GLY A 1 242 ? -23.997 12.045 42.976 1.00 91.75 242 GLY A N 1
ATOM 1913 C CA . GLY A 1 242 ? -25.017 12.772 42.217 1.00 91.75 242 GLY A CA 1
ATOM 1914 C C . GLY A 1 242 ? -24.964 12.551 40.702 1.00 91.75 242 GLY A C 1
ATOM 1915 O O . GLY A 1 242 ? -25.441 13.403 39.964 1.00 91.75 242 GLY A O 1
ATOM 1916 N N . ALA A 1 243 ? -24.377 11.442 40.238 1.00 93.31 243 ALA A N 1
ATOM 1917 C CA . ALA A 1 243 ? -24.247 11.129 38.816 1.00 93.31 243 ALA A CA 1
ATOM 1918 C C . ALA A 1 243 ? -25.118 9.930 38.404 1.00 93.31 243 ALA A C 1
ATOM 1920 O O . ALA A 1 243 ? -25.102 8.874 39.054 1.00 93.31 243 ALA A O 1
ATOM 1921 N N . SER A 1 244 ? -25.824 10.056 37.278 1.00 93.06 244 SER A N 1
ATOM 1922 C CA . SER A 1 244 ? -26.594 8.976 36.656 1.00 93.06 244 SER A CA 1
ATOM 1923 C C . SER A 1 244 ? -25.703 7.907 36.011 1.00 93.06 244 SER A C 1
ATOM 1925 O O . SER A 1 244 ? -26.045 6.722 36.060 1.00 93.06 244 SER A O 1
ATOM 1927 N N . ARG A 1 245 ? -24.527 8.281 35.479 1.00 94.62 245 ARG A N 1
ATOM 1928 C CA . ARG A 1 245 ? -23.529 7.342 34.935 1.00 94.62 245 ARG A CA 1
ATOM 1929 C C . ARG A 1 245 ? -22.105 7.894 35.016 1.00 94.62 245 ARG A C 1
ATOM 1931 O O . ARG A 1 245 ? -21.856 9.042 34.666 1.00 94.62 245 ARG A O 1
ATOM 1938 N N . VAL A 1 246 ? -21.159 7.038 35.404 1.00 96.88 246 VAL A N 1
ATOM 1939 C CA . VAL A 1 246 ? -19.713 7.308 35.342 1.00 96.88 246 VAL A CA 1
ATOM 1940 C C . VAL A 1 246 ? -19.048 6.158 34.590 1.00 96.88 246 VAL A C 1
ATOM 1942 O O . VAL A 1 246 ? -19.194 4.999 34.984 1.00 96.88 246 VAL A O 1
ATOM 1945 N N . ARG A 1 247 ? -18.306 6.456 33.522 1.00 97.19 247 ARG A N 1
ATOM 1946 C CA . ARG A 1 247 ? -17.466 5.483 32.807 1.00 97.19 247 ARG A CA 1
ATOM 1947 C C . ARG A 1 247 ? -16.072 6.049 32.601 1.00 97.19 247 ARG A C 1
ATOM 1949 O O . ARG A 1 247 ? -15.935 7.137 32.055 1.00 97.19 247 ARG A O 1
ATOM 1956 N N . ILE A 1 248 ? -15.055 5.284 32.975 1.00 98.19 248 ILE A N 1
ATOM 1957 C CA . ILE A 1 248 ? -13.666 5.548 32.583 1.00 98.19 248 ILE A CA 1
ATOM 1958 C C . ILE A 1 248 ? -13.317 4.665 31.393 1.00 98.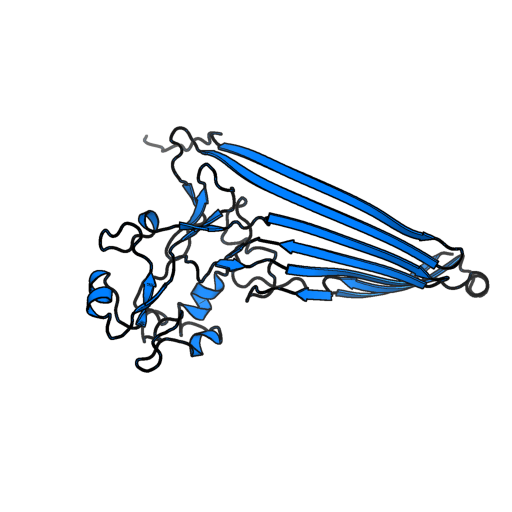19 248 ILE A C 1
ATOM 1960 O O . ILE A 1 248 ? -13.840 3.553 31.281 1.00 98.19 248 ILE A O 1
ATOM 1964 N N . TYR A 1 249 ? -12.472 5.153 30.493 1.00 98.31 249 TYR A N 1
ATOM 1965 C CA . TYR A 1 249 ? -12.050 4.373 29.340 1.00 98.31 249 TYR A CA 1
ATOM 1966 C C . TYR A 1 249 ? -10.678 4.771 28.818 1.00 98.31 249 TYR A C 1
ATOM 1968 O O . TYR A 1 249 ? -10.247 5.917 28.936 1.00 98.31 249 TYR A O 1
ATOM 1976 N N . LEU A 1 250 ? -10.021 3.794 28.211 1.00 98.38 250 LEU A N 1
ATOM 1977 C CA . LEU A 1 250 ? -8.816 3.949 27.419 1.00 98.38 250 LEU A CA 1
ATOM 1978 C C . LEU A 1 250 ? -9.183 3.682 25.964 1.00 98.38 250 LEU A C 1
ATOM 1980 O O . LEU A 1 250 ? -9.838 2.680 25.681 1.00 98.38 250 LEU A O 1
ATOM 1984 N N . ASN A 1 251 ? -8.750 4.556 25.062 1.00 98.25 251 ASN A N 1
ATOM 1985 C CA . ASN A 1 251 ? -8.785 4.299 23.629 1.00 98.25 251 ASN A CA 1
ATOM 1986 C C . ASN A 1 251 ? -7.369 4.268 23.077 1.00 98.25 251 ASN A C 1
ATOM 1988 O O . ASN A 1 251 ? -6.516 5.052 23.499 1.00 98.25 251 ASN A O 1
ATOM 1992 N N . ALA A 1 252 ? -7.171 3.416 22.086 1.00 98.19 252 ALA A N 1
ATOM 1993 C CA . ALA A 1 252 ? -6.031 3.443 21.200 1.00 98.19 252 ALA A CA 1
ATOM 1994 C C . ALA A 1 252 ? -6.540 3.456 19.753 1.00 98.19 252 ALA A C 1
ATOM 1996 O O . ALA A 1 252 ? -7.493 2.746 19.438 1.00 98.19 252 ALA A O 1
ATOM 1997 N N . SER A 1 253 ? -5.928 4.245 18.876 1.00 97.38 253 SER A N 1
ATOM 1998 C CA . SER A 1 253 ? -6.165 4.176 17.433 1.00 97.38 253 SER A CA 1
ATOM 1999 C C . SER A 1 253 ? -4.850 4.085 16.680 1.00 97.38 253 SER A C 1
ATOM 2001 O O . SER A 1 253 ? -3.838 4.639 17.123 1.00 97.38 253 SER A O 1
ATOM 2003 N N . ASN A 1 254 ? -4.866 3.353 15.562 1.00 96.00 254 ASN A N 1
ATOM 2004 C CA . ASN A 1 254 ? -3.675 3.056 14.766 1.00 96.00 254 ASN A CA 1
ATOM 2005 C C . ASN A 1 254 ? -2.515 2.537 15.648 1.00 96.00 254 ASN A C 1
ATOM 2007 O O . ASN A 1 254 ? -1.391 3.037 15.602 1.00 96.00 254 ASN A O 1
ATOM 2011 N N . PHE A 1 255 ? -2.824 1.595 16.541 1.00 95.50 255 PHE A N 1
ATOM 2012 C CA . PHE A 1 255 ? -1.962 1.225 17.673 1.00 95.50 255 PHE A CA 1
ATOM 2013 C C . PHE A 1 255 ? -0.959 0.112 17.348 1.00 95.50 255 PHE A C 1
ATOM 2015 O O . PHE A 1 255 ? -0.001 -0.089 18.091 1.00 95.50 255 PHE A O 1
ATOM 2022 N N . PHE A 1 256 ? -1.143 -0.583 16.222 1.00 96.31 256 PHE A N 1
ATOM 2023 C CA . PHE A 1 256 ? -0.110 -1.411 15.604 1.00 96.31 256 PHE A CA 1
ATOM 2024 C C . PHE A 1 256 ? -0.313 -1.511 14.089 1.00 96.31 256 PHE A C 1
ATOM 2026 O O . PHE A 1 256 ? -1.425 -1.331 13.584 1.00 96.31 256 PHE A O 1
ATOM 2033 N N . LEU A 1 257 ? 0.762 -1.870 13.386 1.00 97.19 257 LEU A N 1
ATOM 2034 C CA . LEU A 1 257 ? 0.783 -2.117 11.950 1.00 97.19 257 LEU A CA 1
ATOM 2035 C C . LEU A 1 257 ? 1.734 -3.281 11.637 1.00 97.19 257 LEU A C 1
ATOM 2037 O O . LEU A 1 257 ? 2.898 -3.256 12.027 1.00 97.19 257 LEU A O 1
ATOM 2041 N N . LEU A 1 258 ? 1.240 -4.286 10.917 1.00 97.88 258 LEU A N 1
ATOM 2042 C CA . LEU A 1 258 ? 2.027 -5.387 10.365 1.00 97.88 258 LEU A CA 1
ATOM 2043 C C . LEU A 1 258 ? 2.029 -5.258 8.842 1.00 97.88 258 LEU A C 1
ATOM 2045 O O . LEU A 1 258 ? 0.971 -5.348 8.226 1.00 97.88 258 LEU A O 1
ATOM 2049 N N . THR A 1 259 ? 3.194 -5.059 8.232 1.00 97.69 259 THR A N 1
ATOM 2050 C CA . THR A 1 259 ? 3.352 -4.963 6.774 1.00 97.69 259 THR A CA 1
ATOM 2051 C C . THR A 1 259 ? 4.764 -5.370 6.355 1.00 97.69 259 THR A C 1
ATOM 2053 O O . THR A 1 259 ? 5.675 -5.405 7.181 1.00 97.69 259 THR A O 1
ATOM 2056 N N . LYS A 1 260 ? 4.937 -5.694 5.070 1.00 96.12 260 LYS A N 1
ATOM 2057 C CA . LYS A 1 260 ? 6.252 -5.894 4.442 1.00 96.12 260 LYS A CA 1
ATOM 2058 C C . LYS A 1 260 ? 6.760 -4.641 3.726 1.00 96.12 260 LYS A C 1
ATOM 2060 O O . LYS A 1 260 ? 7.899 -4.646 3.268 1.00 96.12 260 LYS A O 1
ATOM 2065 N N . TYR A 1 261 ? 5.925 -3.608 3.612 1.00 95.62 261 TYR A N 1
ATOM 2066 C CA . TYR A 1 261 ? 6.304 -2.338 3.014 1.00 95.62 261 TYR A CA 1
ATOM 2067 C C . TYR A 1 261 ? 7.477 -1.718 3.782 1.00 95.62 261 TYR A C 1
ATOM 2069 O O . TYR A 1 261 ? 7.434 -1.633 5.008 1.00 95.62 261 TYR A O 1
ATOM 2077 N N . SER A 1 262 ? 8.527 -1.297 3.075 1.00 92.88 262 SER A N 1
ATOM 2078 C CA . SER A 1 262 ? 9.752 -0.773 3.694 1.00 92.88 262 SER A CA 1
ATOM 2079 C C . SER A 1 262 ? 9.681 0.712 4.069 1.00 92.88 262 SER A C 1
ATOM 2081 O O . SER A 1 262 ? 10.589 1.221 4.728 1.00 92.88 262 SER A O 1
ATOM 2083 N N . GLY A 1 263 ? 8.641 1.425 3.624 1.00 90.31 263 GLY A N 1
ATOM 2084 C CA . GLY A 1 263 ? 8.359 2.798 4.045 1.00 90.31 263 GLY A CA 1
ATOM 2085 C C . GLY A 1 263 ? 7.585 2.867 5.365 1.00 90.31 263 GLY A C 1
ATOM 2086 O O . GLY A 1 263 ? 7.424 1.874 6.070 1.00 90.31 263 GLY A O 1
ATOM 2087 N N . TYR A 1 264 ? 7.099 4.061 5.714 1.00 90.31 264 TYR A N 1
ATOM 2088 C CA . TYR A 1 264 ? 6.503 4.301 7.034 1.00 90.31 264 TYR A CA 1
ATOM 2089 C C . TYR A 1 264 ? 5.059 3.802 7.186 1.00 90.31 264 TYR A C 1
ATOM 2091 O O . TYR A 1 264 ? 4.707 3.266 8.234 1.00 90.31 264 TYR A O 1
ATOM 2099 N N . ASP A 1 265 ? 4.213 3.988 6.170 1.00 92.44 265 ASP A N 1
ATOM 2100 C CA . ASP A 1 265 ? 2.817 3.531 6.175 1.00 92.44 265 ASP A CA 1
ATOM 2101 C C . ASP A 1 265 ? 2.482 2.960 4.783 1.00 92.44 265 ASP A C 1
ATOM 2103 O O . ASP A 1 265 ? 2.728 3.636 3.780 1.00 92.44 265 ASP A O 1
ATOM 2107 N N . PRO A 1 266 ? 1.956 1.724 4.672 1.00 93.75 266 PRO A N 1
ATOM 2108 C CA . PRO A 1 266 ? 1.577 1.115 3.396 1.00 93.75 266 PRO A CA 1
ATOM 2109 C C . PRO A 1 266 ? 0.352 1.787 2.768 1.00 93.75 266 PRO A C 1
ATOM 2111 O O . PRO A 1 266 ? 0.101 1.616 1.582 1.00 93.75 266 PRO A O 1
ATOM 2114 N N . GLU A 1 267 ? -0.387 2.595 3.525 1.00 89.44 267 GLU A N 1
ATOM 2115 C CA . GLU A 1 267 ? -1.501 3.395 3.022 1.00 89.44 267 GLU A CA 1
ATOM 2116 C C . GLU A 1 267 ? -1.101 4.862 2.855 1.00 89.44 267 GLU A C 1
ATOM 2118 O O . GLU A 1 267 ? -0.082 5.303 3.380 1.00 89.44 267 GLU A O 1
ATOM 2123 N N . GLY A 1 268 ? -1.908 5.628 2.120 1.00 84.25 268 GLY A N 1
ATOM 2124 C CA . GLY A 1 268 ? -1.646 7.037 1.820 1.00 84.25 268 GLY A CA 1
ATOM 2125 C C . GLY A 1 268 ? -0.812 7.238 0.555 1.00 84.25 268 GLY A C 1
ATOM 2126 O O . GLY A 1 268 ? -0.328 6.281 -0.059 1.00 84.25 268 GLY A O 1
ATOM 2127 N N . SER A 1 269 ? -0.700 8.489 0.120 1.00 82.62 269 SER A N 1
ATOM 2128 C CA . SER A 1 269 ? -0.004 8.886 -1.108 1.00 82.62 269 SER A CA 1
ATOM 2129 C C . SER A 1 269 ? 0.555 10.300 -0.983 1.00 82.62 269 SER A C 1
ATOM 2131 O O . SER A 1 269 ? -0.012 11.116 -0.257 1.00 82.62 269 SER A O 1
ATOM 2133 N N . ASP A 1 270 ? 1.643 10.582 -1.697 1.00 78.19 270 ASP A N 1
ATOM 2134 C CA . ASP A 1 270 ? 2.141 11.945 -1.886 1.00 78.19 270 ASP A CA 1
ATOM 2135 C C . ASP A 1 270 ? 1.193 12.724 -2.815 1.00 78.19 270 ASP A C 1
ATOM 2137 O O . ASP A 1 270 ? 0.961 12.334 -3.954 1.00 78.19 270 ASP A O 1
ATOM 2141 N N . ASN A 1 271 ? 0.633 13.835 -2.339 1.00 64.25 271 ASN A N 1
ATOM 2142 C CA . ASN A 1 271 ? -0.350 14.605 -3.105 1.00 64.25 271 ASN A CA 1
ATOM 2143 C C . ASN A 1 271 ? 0.286 15.623 -4.067 1.00 64.25 271 ASN A C 1
ATOM 2145 O O . ASN A 1 271 ? -0.422 16.145 -4.928 1.00 64.25 271 ASN A O 1
ATOM 2149 N N . ASP A 1 272 ? 1.588 15.907 -3.954 1.00 63.19 272 ASP A N 1
ATOM 2150 C CA . ASP A 1 272 ? 2.215 17.010 -4.696 1.00 63.19 272 ASP A CA 1
ATOM 2151 C C . ASP A 1 272 ? 2.689 16.609 -6.108 1.00 63.19 272 ASP A C 1
ATOM 2153 O O . ASP A 1 272 ? 2.880 17.472 -6.964 1.00 63.19 272 ASP A O 1
ATOM 2157 N N . ASN A 1 273 ? 2.841 15.308 -6.394 1.00 57.88 273 ASN A N 1
ATOM 2158 C CA . ASN A 1 273 ? 3.435 14.802 -7.644 1.00 57.88 273 ASN A CA 1
ATOM 2159 C C . ASN A 1 273 ? 2.612 13.692 -8.332 1.00 57.88 273 ASN A C 1
ATOM 2161 O O . ASN A 1 273 ? 3.184 12.793 -8.966 1.00 57.88 273 ASN A O 1
ATOM 2165 N N . MET A 1 274 ? 1.284 13.709 -8.175 1.00 66.62 274 MET A N 1
ATOM 2166 C CA . MET A 1 274 ? 0.388 12.643 -8.646 1.00 66.62 274 MET A CA 1
ATOM 2167 C C . MET A 1 274 ? -0.910 13.181 -9.254 1.00 66.62 274 MET A C 1
ATOM 2169 O O . MET A 1 274 ? -1.382 14.267 -8.919 1.00 66.62 274 MET A O 1
ATOM 2173 N N . ASP A 1 275 ? -1.512 12.396 -10.147 1.00 70.81 275 ASP A N 1
ATOM 2174 C CA . ASP A 1 275 ? -2.887 12.604 -10.581 1.00 70.81 275 ASP A CA 1
ATOM 2175 C C . ASP A 1 275 ? -3.911 11.958 -9.636 1.00 70.81 275 ASP A C 1
ATOM 2177 O O . ASP A 1 275 ? -3.625 11.035 -8.880 1.00 70.81 275 ASP A O 1
ATOM 2181 N N . SER A 1 276 ? -5.150 12.447 -9.682 1.00 71.38 276 SER A N 1
ATOM 2182 C CA . SER A 1 276 ? -6.214 12.037 -8.759 1.00 71.38 276 SER A CA 1
ATOM 2183 C C . SER A 1 276 ? -6.740 10.611 -8.968 1.00 71.38 276 SER A C 1
ATOM 2185 O O . SER A 1 276 ? -7.655 10.202 -8.256 1.00 71.38 276 SER A O 1
ATOM 2187 N N . ILE A 1 277 ? -6.235 9.874 -9.962 1.00 79.31 277 ILE A N 1
ATOM 2188 C CA . ILE A 1 277 ? -6.803 8.581 -10.371 1.00 79.31 277 ILE A CA 1
ATOM 2189 C C . ILE A 1 277 ? -5.951 7.379 -9.960 1.00 79.31 277 ILE A C 1
ATOM 2191 O O . ILE A 1 277 ? -6.479 6.269 -9.934 1.00 79.31 277 ILE A O 1
ATOM 2195 N N . THR A 1 278 ? -4.677 7.582 -9.613 1.00 80.81 278 THR A N 1
ATOM 2196 C CA . THR A 1 278 ? -3.808 6.501 -9.133 1.00 80.81 278 THR A CA 1
ATOM 2197 C C . THR A 1 278 ? -3.265 6.842 -7.754 1.00 80.81 278 THR A C 1
ATOM 2199 O O . THR A 1 278 ? -2.309 7.598 -7.684 1.00 80.81 278 THR A O 1
ATOM 2202 N N . PRO A 1 279 ? -3.829 6.312 -6.655 1.00 86.81 279 PRO A N 1
ATOM 2203 C CA . PRO A 1 279 ? -3.201 6.414 -5.342 1.00 86.81 279 PRO A CA 1
ATOM 2204 C C . PRO A 1 279 ? -1.981 5.476 -5.244 1.00 86.81 279 PRO A C 1
ATOM 2206 O O . PRO A 1 279 ? -1.656 4.738 -6.169 1.00 86.81 279 PRO A O 1
ATOM 2209 N N . GLY A 1 280 ? -1.319 5.471 -4.093 1.00 87.50 280 GLY A N 1
ATOM 2210 C CA . GLY A 1 280 ? -0.297 4.495 -3.724 1.00 87.50 280 GLY A CA 1
ATOM 2211 C C . GLY A 1 280 ? 1.123 4.824 -4.179 1.00 87.50 280 GLY A C 1
ATOM 2212 O O . GLY A 1 280 ? 1.892 3.892 -4.378 1.00 87.50 280 GLY A O 1
ATOM 2213 N N . MET A 1 281 ? 1.505 6.096 -4.330 1.00 90.38 281 MET A N 1
ATOM 2214 C CA . MET A 1 281 ? 2.922 6.467 -4.486 1.00 90.38 281 MET A CA 1
ATOM 2215 C C . MET A 1 281 ? 3.386 7.265 -3.274 1.00 90.38 281 MET A C 1
ATOM 2217 O O . MET A 1 281 ? 2.682 8.141 -2.780 1.00 90.38 281 MET A O 1
ATOM 2221 N N . ASP A 1 282 ? 4.564 6.928 -2.776 1.00 89.19 282 ASP A N 1
ATOM 2222 C CA . ASP A 1 282 ? 5.156 7.465 -1.560 1.00 89.19 282 ASP A CA 1
ATOM 2223 C C . ASP A 1 282 ? 6.455 8.176 -1.880 1.00 89.19 282 ASP A C 1
ATOM 2225 O O . ASP A 1 282 ? 7.394 7.589 -2.429 1.00 89.19 282 ASP A O 1
ATOM 2229 N N . PHE A 1 283 ? 6.503 9.440 -1.488 1.00 88.38 283 PHE A N 1
ATOM 2230 C CA . PHE A 1 283 ? 7.706 10.235 -1.525 1.00 88.38 283 PHE A CA 1
ATOM 2231 C C . PHE A 1 283 ? 7.838 10.997 -0.208 1.00 88.38 283 PHE A C 1
ATOM 2233 O O . PHE A 1 283 ? 7.260 12.064 -0.030 1.00 88.38 283 PHE A O 1
ATOM 2240 N N . PHE A 1 284 ? 8.579 10.412 0.737 1.00 83.62 284 PHE A N 1
ATOM 2241 C CA . PHE A 1 284 ? 8.794 10.958 2.084 1.00 83.62 284 PHE A CA 1
ATOM 2242 C C . PHE A 1 284 ? 7.510 11.260 2.874 1.00 83.62 284 PHE A C 1
ATOM 2244 O O . PHE A 1 284 ? 7.463 12.208 3.660 1.00 83.62 284 PHE A O 1
ATOM 2251 N N . MET A 1 285 ? 6.464 10.451 2.701 1.00 83.56 285 MET A N 1
ATOM 2252 C CA . MET A 1 285 ? 5.209 10.676 3.405 1.00 83.56 285 MET A CA 1
ATOM 2253 C C . MET A 1 285 ? 5.324 10.318 4.894 1.00 83.56 285 MET A C 1
ATOM 2255 O O . MET A 1 285 ? 5.892 9.291 5.272 1.00 83.56 285 MET A O 1
ATOM 2259 N N . TYR A 1 286 ? 4.730 11.145 5.754 1.00 86.25 286 TYR A N 1
ATOM 2260 C CA . TYR A 1 286 ? 4.628 10.840 7.178 1.00 86.25 286 TYR A CA 1
ATOM 2261 C C . TYR A 1 286 ? 3.605 9.727 7.444 1.00 86.25 286 TYR A C 1
ATOM 2263 O O . TYR A 1 286 ? 2.529 9.721 6.839 1.00 86.25 286 TYR A O 1
ATOM 2271 N N . PRO A 1 287 ? 3.891 8.805 8.380 1.00 88.94 287 PRO A N 1
ATOM 2272 C CA . PRO A 1 287 ? 2.917 7.806 8.781 1.00 88.94 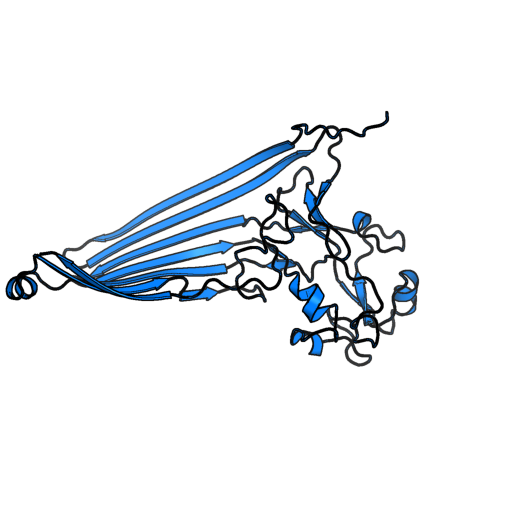287 PRO A CA 1
ATOM 2273 C C . PRO A 1 287 ? 1.757 8.443 9.540 1.00 88.94 287 PRO A C 1
ATOM 2275 O O . PRO A 1 287 ? 1.885 9.511 10.148 1.00 88.94 287 PRO A O 1
ATOM 2278 N N . ARG A 1 288 ? 0.637 7.722 9.606 1.00 89.94 288 ARG A N 1
ATOM 2279 C CA . ARG A 1 288 ? -0.397 8.058 10.584 1.00 89.94 288 ARG A CA 1
ATOM 2280 C C . ARG A 1 288 ? 0.148 7.850 12.003 1.00 89.94 288 ARG A C 1
ATOM 2282 O O . ARG A 1 288 ? 0.746 6.804 12.265 1.00 89.94 288 ARG A O 1
ATOM 2289 N N . PRO A 1 289 ? -0.063 8.798 12.933 1.00 94.00 289 PRO A N 1
ATOM 2290 C CA . PRO A 1 289 ? 0.359 8.625 14.316 1.00 94.00 289 PRO A CA 1
ATOM 2291 C C . PRO A 1 289 ? -0.531 7.607 15.035 1.00 94.00 289 PRO A C 1
ATOM 2293 O O . PRO A 1 289 ? -1.723 7.484 14.740 1.00 94.00 289 PRO A O 1
ATOM 2296 N N . SER A 1 290 ? 0.038 6.887 16.000 1.00 96.06 290 SER A N 1
ATOM 2297 C CA . SER A 1 290 ? -0.744 6.143 16.989 1.00 96.06 290 SER A CA 1
ATOM 2298 C C . SER A 1 290 ? -1.274 7.114 18.037 1.00 96.06 290 SER A C 1
ATOM 2300 O O . SER A 1 290 ? -0.502 7.894 18.597 1.00 96.06 290 SER A O 1
ATOM 2302 N N . ASN A 1 291 ? -2.570 7.058 18.334 1.00 97.56 291 ASN A N 1
ATOM 2303 C CA . ASN A 1 291 ? -3.162 7.891 19.379 1.00 97.56 291 ASN A CA 1
ATOM 2304 C C . ASN A 1 291 ? -3.592 7.029 20.556 1.00 97.56 291 ASN A C 1
ATOM 2306 O O . ASN A 1 291 ? -4.268 6.022 20.372 1.00 97.56 291 ASN A O 1
ATOM 2310 N N . TYR A 1 292 ? -3.253 7.467 21.764 1.00 97.81 292 TYR A N 1
ATOM 2311 C CA . TYR A 1 292 ? -3.699 6.858 23.012 1.00 97.81 292 TYR A CA 1
ATOM 2312 C C . TYR A 1 292 ? -4.381 7.929 23.853 1.00 97.81 292 TYR A C 1
ATOM 2314 O O . TYR A 1 292 ? -3.817 8.999 24.076 1.00 97.81 292 TYR A O 1
ATOM 2322 N N . SER A 1 293 ? -5.596 7.658 24.316 1.00 97.88 293 SER A N 1
ATOM 2323 C CA . SER A 1 293 ? -6.366 8.616 25.108 1.00 97.88 293 SER A CA 1
ATOM 2324 C C . SER A 1 293 ? -7.003 7.942 26.308 1.00 97.88 293 SER A C 1
ATOM 2326 O O . SER A 1 293 ? -7.553 6.848 26.189 1.00 97.88 293 SER A O 1
ATOM 2328 N N . PHE A 1 294 ? -6.996 8.637 27.437 1.00 98.19 294 PHE A N 1
ATOM 2329 C CA . PHE A 1 294 ? -7.810 8.313 28.598 1.00 98.19 294 PHE A CA 1
ATOM 2330 C C . PHE A 1 294 ? -8.982 9.291 28.666 1.00 98.19 294 PHE A C 1
ATOM 2332 O O . PHE A 1 294 ? -8.795 10.494 28.489 1.00 98.19 294 PHE A O 1
ATOM 2339 N N . GLY A 1 295 ? -10.182 8.785 28.930 1.00 97.31 295 GLY A N 1
ATOM 2340 C CA . GLY A 1 295 ? -11.382 9.602 29.007 1.00 97.31 295 GLY A CA 1
ATOM 2341 C C . GLY A 1 295 ? -12.302 9.197 30.147 1.00 97.31 295 GLY A C 1
ATOM 2342 O O . GLY A 1 295 ? -12.326 8.051 30.600 1.00 97.31 295 GLY A O 1
ATOM 2343 N N . VAL A 1 296 ? -13.099 10.168 30.588 1.00 96.94 296 VAL A N 1
ATOM 2344 C CA . VAL A 1 296 ? -14.173 9.978 31.561 1.00 96.94 296 VAL A CA 1
ATOM 2345 C C . VAL A 1 296 ? -15.467 10.468 30.928 1.00 96.94 296 VAL A C 1
ATOM 2347 O O . VAL A 1 296 ? -15.530 11.577 30.409 1.00 96.94 296 VAL A O 1
ATOM 2350 N N . ASN A 1 297 ? -16.497 9.632 30.945 1.00 95.88 297 ASN A N 1
ATOM 2351 C CA . ASN A 1 297 ? -17.850 10.001 30.560 1.00 95.88 297 ASN A CA 1
ATOM 2352 C C . ASN A 1 297 ? -18.693 10.107 31.835 1.00 95.88 297 ASN A C 1
ATOM 2354 O O . ASN A 1 297 ? -18.876 9.109 32.539 1.00 95.88 297 ASN A O 1
ATOM 2358 N N . LEU A 1 298 ? -19.152 11.324 32.126 1.00 93.81 298 LEU A N 1
ATOM 2359 C CA . LEU A 1 298 ? -19.991 11.655 33.268 1.00 93.81 298 LEU A CA 1
ATOM 2360 C C . LEU A 1 298 ? -21.360 12.112 32.766 1.00 93.81 298 LEU A C 1
ATOM 2362 O O . LEU A 1 298 ? -21.456 13.012 31.935 1.00 93.81 298 LEU A O 1
ATOM 2366 N N . THR A 1 299 ? -22.416 11.501 33.286 1.00 93.81 299 THR A N 1
ATOM 2367 C CA . THR A 1 299 ? -23.804 11.911 33.057 1.00 93.81 299 THR A CA 1
ATOM 2368 C C . THR A 1 299 ? -24.444 12.182 34.415 1.00 93.81 299 THR A C 1
ATOM 2370 O O . THR A 1 299 ? -24.250 11.389 35.341 1.00 93.81 299 THR A O 1
ATOM 2373 N N . PHE A 1 300 ? -25.159 13.304 34.534 1.00 89.19 300 PHE A N 1
ATOM 2374 C CA . PHE A 1 300 ? -25.892 13.704 35.740 1.00 89.19 300 PHE A CA 1
ATOM 2375 C C . PHE A 1 300 ? -27.315 13.148 35.724 1.00 89.19 300 PHE A C 1
ATOM 2377 O O . PHE A 1 300 ? -27.854 12.928 34.615 1.00 89.19 300 PHE A O 1
#